Protein AF-A0A933BZJ0-F1 (afdb_monomer_lite)

Radius of gyration: 25.11 Å; chains: 1; bounding box: 51×68×66 Å

Sequence (371 aa):
MKQRPVVVVFLFLYLWLVVGFFAGTVTLLGPVRWLTALVRAASWTQGRENVAVAGVIAAYLIASLALARWLLRVVLRAQRRGVRFGIPLGITVAAAVCLWAWMQPGTLARPDAGPSQRVALASGAQFVFGPYPDAERLRRLKADGFTAVISLLHPAVLPFEPKILAEERRNARAAGLALMHAPMLPWVGSNERSLAEIRRLATGAGRYYVHCYLGRDRANVVKRVLEDMGRAVAGAADLQQLRGFEERSEPFERGPLQRLERGVWLIPYPNQHELFAYLLFGSVRHVVLLLDPAFPQQRGWLSEAERLFREYAMPFTLEPLRGGDAARAAEIARRVRVLPRPVAVVAAFTDAAKDTRVARAFRAAYGVGTQ

Secondary structure (DSSP, 8-state):
----HHHHHHHHHHHHHHHHHHHHHHHIIIIIHHHHHHHHHTT--HHHHHHHHHHHHHHHHHHHHHHHHHHHHHHHH--SHHHHHHHHHHHHHHHHHHHHHHT-HHHHS-TT----EEEE-TTSEEEEEESPP-HHHHHHHHHTT--EEEE---TTSTTHHHHHHHHHHHHHHHTT-EEEE----TTSS--HHHHHHHHHHHTS-EEEEEE-SSSSHHHHHHHHHHHHHH---S-TT--TT---STT--SPBTTB--EEEETTEEEEEPP-HHHIIIIIISSS-SEEEE---TTSHHHHHHHHHHHHHHHHTT--EEE----TT-HHHHHHHHHHHHTSPSSEEEEES--STTS--HHHHHHHHHHT----

Foldseek 3Di:
DPDDVVVLVVQLVLQLVLLLLLLVLVCVLPVLVVLVVVCVVVVHALQVNVVVVVVSVVVSNVVSSVVSVVLSVQLVPDPDPCSVPVSSVVSNVSSVVSVVCLLVLVNRADPPFPQQDWDAAPLQEIETFFAQAALVSLLVCVVVFFQAEEEQAACPPPDRRVSSVVRVVVSNVVSVHHYHYQHDDLQDQPRLRSLVVLVVSLNHHGYYYYYYNGRAQSVVLSVLSSCLNRVDDDDPDDNPDFDEPSNDPDAAPQGRWDDLDVLEIEHELHDSRCCSRPQLRGDAQEEEEQFACVDVVSVVSVVVCVVRCVSSVRHYDYQHDDQPCLVSLLVVLVVSVPDPGNYYYYHNHDDPVDPCSSVVSNSVSNPPDDD

Structure (mmCIF, N/CA/C/O backbone):
data_AF-A0A933BZJ0-F1
#
_entry.id   AF-A0A933BZJ0-F1
#
loop_
_atom_site.group_PDB
_atom_site.id
_atom_site.type_symbol
_atom_site.label_atom_id
_atom_site.label_alt_id
_atom_site.label_comp_id
_atom_site.label_asym_id
_atom_site.label_entity_id
_atom_site.label_seq_id
_atom_site.pdbx_PDB_ins_code
_atom_site.Cartn_x
_atom_site.Cartn_y
_atom_site.Cartn_z
_atom_site.occupancy
_atom_site.B_iso_or_equiv
_atom_site.auth_seq_id
_atom_site.auth_comp_id
_atom_site.auth_asym_id
_atom_site.auth_atom_id
_atom_site.pdbx_PDB_model_num
ATOM 1 N N . MET A 1 1 ? -7.635 39.614 33.874 1.00 53.72 1 MET A N 1
ATOM 2 C CA . MET A 1 1 ? -6.533 38.625 33.973 1.00 53.72 1 MET A CA 1
ATOM 3 C C . MET A 1 1 ? -5.864 38.471 32.608 1.00 53.72 1 MET A C 1
ATOM 5 O O . MET A 1 1 ? -6.500 37.940 31.705 1.00 53.72 1 MET A O 1
ATOM 9 N N . LYS A 1 2 ? -4.622 38.947 32.422 1.00 65.69 2 LYS A N 1
ATOM 10 C CA . LYS A 1 2 ? -3.833 38.643 31.212 1.00 65.69 2 LYS A CA 1
ATOM 11 C C . LYS A 1 2 ? -3.498 37.147 31.238 1.00 65.69 2 LYS A C 1
ATOM 13 O O . LYS A 1 2 ? -2.765 36.705 32.118 1.00 65.69 2 LYS A O 1
ATOM 18 N N . GLN A 1 3 ? -4.086 36.353 30.345 1.00 70.88 3 GLN A N 1
ATOM 19 C CA . GLN A 1 3 ? -3.692 34.949 30.216 1.00 70.88 3 GLN A CA 1
ATOM 20 C C . GLN A 1 3 ? -2.256 34.880 29.693 1.00 70.88 3 GLN A C 1
ATOM 22 O O . GLN A 1 3 ? -1.873 35.671 28.830 1.00 70.88 3 GLN A O 1
ATOM 27 N N . ARG A 1 4 ? -1.454 33.952 30.225 1.00 85.94 4 ARG A N 1
ATOM 28 C CA . ARG A 1 4 ? -0.075 33.764 29.764 1.00 85.94 4 ARG A CA 1
ATOM 29 C C . ARG A 1 4 ? -0.103 33.342 28.286 1.00 85.94 4 ARG A C 1
ATOM 31 O O . ARG A 1 4 ? -0.862 32.428 27.961 1.00 85.94 4 ARG A O 1
ATOM 38 N N . PRO A 1 5 ? 0.713 33.949 27.405 1.00 88.56 5 PRO A N 1
ATOM 39 C CA . PRO A 1 5 ? 0.701 33.664 25.965 1.00 88.56 5 PRO A CA 1
ATOM 40 C C . PRO A 1 5 ? 0.897 32.172 25.665 1.00 88.56 5 PRO A C 1
ATOM 42 O O . PRO A 1 5 ? 0.250 31.627 24.778 1.00 88.56 5 PRO A O 1
ATOM 45 N N . VAL A 1 6 ? 1.689 31.489 26.493 1.00 91.88 6 VAL A N 1
ATOM 46 C CA . VAL A 1 6 ? 1.908 30.039 26.442 1.00 91.88 6 VAL A CA 1
ATOM 47 C C . VAL A 1 6 ? 0.595 29.249 26.542 1.00 91.88 6 VAL A C 1
ATOM 49 O O . VAL A 1 6 ? 0.344 28.372 25.724 1.00 91.88 6 VAL A O 1
ATOM 52 N N . VAL A 1 7 ? -0.295 29.594 27.480 1.00 91.69 7 VAL A N 1
ATOM 53 C CA . VAL A 1 7 ? -1.578 28.886 27.679 1.00 91.69 7 VAL A CA 1
ATOM 54 C C . VAL A 1 7 ? -2.491 29.040 26.463 1.00 91.69 7 VAL A C 1
ATOM 56 O O . VAL A 1 7 ? -3.166 28.092 26.071 1.00 91.69 7 VAL A O 1
ATOM 59 N N . VAL A 1 8 ? -2.486 30.221 25.842 1.00 94.69 8 VAL A N 1
ATOM 60 C CA . VAL A 1 8 ? -3.284 30.495 24.640 1.00 94.69 8 VAL A CA 1
ATOM 61 C C . VAL A 1 8 ? -2.796 29.655 23.460 1.00 94.69 8 VAL A C 1
ATOM 63 O O . VAL A 1 8 ? -3.618 29.086 22.744 1.00 94.69 8 VAL A O 1
ATOM 66 N N . VAL A 1 9 ? -1.476 29.536 23.284 1.00 96.12 9 VAL A N 1
ATOM 67 C CA . VAL A 1 9 ? -0.877 28.701 22.231 1.00 96.12 9 VAL A CA 1
ATOM 68 C C . VAL A 1 9 ? -1.195 27.224 22.457 1.00 96.12 9 VAL A C 1
ATOM 70 O O . VAL A 1 9 ? -1.668 26.565 21.535 1.00 96.12 9 VAL A O 1
ATOM 73 N N . PHE A 1 10 ? -1.023 26.708 23.677 1.00 96.75 10 PHE A N 1
ATOM 74 C CA . PHE A 1 10 ? -1.356 25.313 23.986 1.00 96.75 10 PHE A CA 1
ATOM 75 C C . PHE A 1 10 ? -2.833 25.000 23.745 1.00 96.75 10 PHE A C 1
ATOM 77 O O . PHE A 1 10 ? -3.150 24.000 23.106 1.00 96.75 10 PHE A O 1
ATOM 84 N N . LEU A 1 11 ? -3.739 25.867 24.206 1.00 96.19 11 LEU A N 1
ATOM 85 C CA . LEU A 1 11 ? -5.172 25.677 23.997 1.00 96.19 11 LEU A CA 1
ATOM 86 C C . LEU A 1 11 ? -5.534 25.714 22.508 1.00 96.19 11 LEU A C 1
ATOM 88 O O . LEU A 1 11 ? -6.363 24.926 22.063 1.00 96.19 11 LEU A O 1
ATOM 92 N N . PHE A 1 12 ? -4.906 26.599 21.733 1.00 97.75 12 PHE A N 1
ATOM 93 C CA . PHE A 1 12 ? -5.090 26.651 20.287 1.00 97.75 12 PHE A CA 1
ATOM 94 C C . PHE A 1 12 ? -4.653 25.353 19.601 1.00 97.75 12 PHE A C 1
ATOM 96 O O . PHE A 1 12 ? -5.431 24.787 18.838 1.00 97.75 12 PHE A O 1
ATOM 103 N N . LEU A 1 13 ? -3.440 24.871 19.892 1.00 97.81 13 LEU A N 1
ATOM 104 C CA . LEU A 1 13 ? -2.906 23.636 19.310 1.00 97.81 13 LEU A CA 1
ATOM 105 C C . LEU A 1 13 ? -3.756 22.424 19.691 1.00 97.81 13 LEU A C 1
ATOM 107 O O . LEU A 1 13 ? -4.073 21.603 18.835 1.00 97.81 13 LEU A O 1
ATOM 111 N N . TYR A 1 14 ? -4.181 22.349 20.952 1.00 97.75 14 TYR A N 1
ATOM 112 C CA . TYR A 1 14 ? -5.093 21.316 21.423 1.00 97.75 14 TYR A CA 1
ATOM 113 C C . TYR A 1 14 ? -6.421 21.341 20.663 1.00 97.75 14 TYR A C 1
ATOM 115 O O . TYR A 1 14 ? -6.821 20.317 20.115 1.00 97.75 14 TYR A O 1
ATOM 123 N N . LEU A 1 15 ? -7.078 22.506 20.584 1.00 97.62 15 LEU A N 1
ATOM 124 C CA . LEU A 1 15 ? -8.338 22.657 19.855 1.00 97.62 15 LEU A CA 1
ATOM 125 C C . LEU A 1 15 ? -8.171 22.305 18.377 1.00 97.62 15 LEU A C 1
ATOM 127 O O . LEU A 1 15 ? -9.022 21.618 17.825 1.00 97.62 15 LEU A O 1
ATOM 131 N N . TRP A 1 16 ? -7.078 22.730 17.742 1.00 98.12 16 TRP A N 1
ATOM 132 C CA . TRP A 1 16 ? -6.820 22.410 16.342 1.00 98.12 16 TRP A CA 1
ATOM 133 C C . TRP A 1 16 ? -6.599 20.914 16.119 1.00 98.12 16 TRP A C 1
ATOM 135 O O . TRP A 1 16 ? -7.142 20.370 15.162 1.00 98.12 16 TRP A O 1
ATOM 145 N N . LEU A 1 17 ? -5.908 20.230 17.034 1.00 97.12 17 LEU A N 1
ATOM 146 C CA . LEU A 1 17 ? -5.731 18.780 16.988 1.00 97.12 17 LEU A CA 1
ATOM 147 C C . LEU A 1 17 ? -7.074 18.038 17.059 1.00 97.12 17 LEU A C 1
ATOM 149 O O . LEU A 1 17 ? -7.353 17.205 16.200 1.00 97.12 17 LEU A O 1
ATOM 153 N N . VAL A 1 18 ? -7.918 18.336 18.054 1.00 97.56 18 VAL A N 1
ATOM 154 C CA . VAL A 1 18 ? -9.197 17.621 18.244 1.00 97.56 18 VAL A CA 1
ATOM 155 C C . VAL A 1 18 ? -10.233 17.983 17.177 1.00 97.56 18 VAL A C 1
ATOM 157 O O . VAL A 1 18 ? -10.909 17.093 16.661 1.00 97.56 18 VAL A O 1
ATOM 160 N N . VAL A 1 19 ? -10.313 19.261 16.778 1.00 97.19 19 VAL A N 1
ATOM 161 C CA . VAL A 1 19 ? -11.134 19.715 15.640 1.00 97.19 19 VAL A CA 1
ATOM 162 C C . VAL A 1 19 ? -10.673 19.028 14.365 1.00 97.19 19 VAL A C 1
ATOM 164 O O . VAL A 1 19 ? -11.500 18.494 13.633 1.00 97.19 19 VAL A O 1
ATOM 167 N N . GLY A 1 20 ? -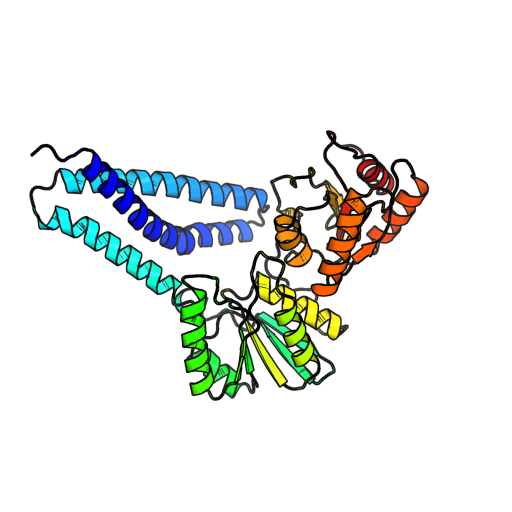9.364 19.044 14.104 1.00 95.94 20 GLY A N 1
ATOM 168 C CA . GLY A 1 20 ? -8.764 18.430 12.931 1.00 95.94 20 GLY A CA 1
ATOM 169 C C . GLY A 1 20 ? -9.078 16.942 12.883 1.00 95.94 20 GLY A C 1
ATOM 170 O O . GLY A 1 20 ? -9.647 16.465 11.912 1.00 95.94 20 GLY A O 1
ATOM 171 N N . PHE A 1 21 ? -8.830 16.207 13.962 1.00 95.00 21 PHE A N 1
ATOM 172 C CA . PHE A 1 21 ? -9.110 14.775 13.999 1.00 95.00 21 PHE A CA 1
ATOM 173 C C . PHE A 1 21 ? -10.590 14.439 13.729 1.00 95.00 21 PHE A C 1
ATOM 175 O O . PHE A 1 21 ? -10.895 13.577 12.896 1.00 95.00 21 PHE A O 1
ATOM 182 N N . PHE A 1 22 ? -11.517 15.148 14.383 1.00 95.50 22 PHE A N 1
ATOM 183 C CA . PHE A 1 22 ? -12.956 14.969 14.173 1.00 95.50 22 PHE A CA 1
ATOM 184 C C . PHE A 1 22 ? -13.377 15.335 12.740 1.00 95.50 22 PHE A C 1
ATOM 186 O O . PHE A 1 22 ? -13.933 14.507 12.016 1.00 95.50 22 PHE A O 1
ATOM 193 N N . ALA A 1 23 ? -13.067 16.556 12.296 1.00 94.38 23 ALA A N 1
ATOM 194 C CA . ALA A 1 23 ? -13.439 17.044 10.972 1.00 94.38 23 ALA A CA 1
ATOM 195 C C . ALA A 1 23 ? -12.761 16.242 9.852 1.00 94.38 23 ALA A C 1
ATOM 197 O O . ALA A 1 23 ? -13.373 16.007 8.813 1.00 94.38 23 ALA A O 1
ATOM 198 N N . GLY A 1 24 ? -11.534 15.771 10.068 1.00 92.94 24 GLY A N 1
ATOM 199 C CA . GLY A 1 24 ? -10.800 14.906 9.152 1.00 92.94 24 GLY A CA 1
ATOM 200 C C . GLY A 1 24 ? -11.485 13.553 9.002 1.00 92.94 24 GLY A C 1
ATOM 201 O O . GLY A 1 24 ? -11.685 13.096 7.880 1.00 92.94 24 GLY A O 1
ATOM 202 N N . THR A 1 25 ? -11.951 12.959 10.105 1.00 90.25 25 THR A N 1
ATOM 203 C CA . THR A 1 25 ? -12.749 11.724 10.063 1.00 90.25 25 THR A CA 1
ATOM 204 C C . THR A 1 25 ? -14.037 11.919 9.259 1.00 90.25 25 THR A C 1
ATOM 206 O O . THR A 1 25 ? -14.314 11.137 8.351 1.00 90.25 25 THR A O 1
ATOM 209 N N . VAL A 1 26 ? -14.792 12.992 9.519 1.00 91.56 26 VAL A N 1
ATOM 210 C CA . VAL A 1 26 ? -16.014 13.314 8.757 1.00 91.56 26 VAL A CA 1
ATOM 211 C C . VAL A 1 26 ? -15.702 13.544 7.274 1.00 91.56 26 VAL A C 1
ATOM 213 O O . VAL A 1 26 ? -16.400 13.021 6.407 1.00 91.56 26 VAL A O 1
ATOM 216 N N . THR A 1 27 ? -14.623 14.268 6.975 1.00 91.31 27 THR A N 1
ATOM 217 C CA . THR A 1 27 ? -14.182 14.573 5.605 1.00 91.31 27 THR A CA 1
ATOM 218 C C . THR A 1 27 ? -13.824 13.302 4.834 1.00 91.31 27 THR A C 1
ATOM 220 O O . THR A 1 27 ? -14.234 13.140 3.684 1.00 91.31 27 THR A O 1
ATOM 223 N N . LEU A 1 28 ? -13.108 12.372 5.474 1.00 84.44 28 LEU A N 1
ATOM 224 C CA . LEU A 1 28 ? -12.736 11.085 4.887 1.00 84.44 28 LEU A CA 1
ATOM 225 C C . LEU A 1 28 ? -13.956 10.194 4.629 1.00 84.44 28 LEU A C 1
ATOM 227 O O . LEU A 1 28 ? -14.039 9.560 3.577 1.00 84.44 28 LEU A O 1
ATOM 231 N N . LEU A 1 29 ? -14.904 10.141 5.567 1.00 83.75 29 LEU A N 1
ATOM 232 C CA . LEU A 1 29 ? -16.070 9.260 5.463 1.00 83.75 29 LEU A CA 1
ATOM 233 C C . LEU A 1 29 ? -17.183 9.808 4.558 1.00 83.75 29 LEU A C 1
ATOM 235 O O . LEU A 1 29 ? -17.929 9.010 3.992 1.00 83.75 29 LEU A O 1
ATOM 239 N N . GLY A 1 30 ? -17.289 11.127 4.394 1.00 87.38 30 GLY A N 1
ATOM 240 C CA . GLY A 1 30 ? -18.290 11.769 3.539 1.00 87.38 30 GLY A CA 1
ATOM 241 C C . GLY A 1 30 ? -17.676 12.368 2.269 1.00 87.38 30 GLY A C 1
ATOM 242 O O . GLY A 1 30 ? -17.596 11.666 1.259 1.00 87.38 30 GLY A O 1
ATOM 243 N N . PRO A 1 31 ? -17.228 13.639 2.298 1.00 87.50 31 PRO A N 1
ATOM 244 C CA . PRO A 1 31 ? -16.756 14.382 1.129 1.00 87.50 31 PRO A CA 1
ATOM 245 C C . PRO A 1 31 ? -15.760 13.640 0.235 1.00 87.50 31 PRO A C 1
ATOM 247 O O . PRO A 1 31 ? -15.980 13.555 -0.969 1.00 87.50 31 PRO A O 1
ATOM 250 N N . VAL A 1 32 ? -14.692 13.061 0.797 1.00 82.88 32 VAL A N 1
ATOM 251 C CA . VAL A 1 32 ? -13.679 12.342 0.003 1.00 82.88 32 VAL A CA 1
ATOM 252 C C . VAL A 1 32 ? -14.286 11.100 -0.645 1.00 82.88 32 VAL A C 1
ATOM 254 O O . VAL A 1 32 ? -14.049 10.833 -1.822 1.00 82.88 32 VAL A O 1
ATOM 257 N N . ARG A 1 33 ? -15.121 10.346 0.076 1.00 80.44 33 ARG A N 1
ATOM 258 C CA . ARG A 1 33 ? -15.800 9.167 -0.484 1.00 80.44 33 ARG A CA 1
ATOM 259 C C . ARG A 1 33 ? -16.789 9.529 -1.588 1.00 80.44 33 ARG A C 1
ATOM 261 O O . ARG A 1 33 ? -16.836 8.834 -2.596 1.00 80.44 33 ARG A O 1
ATOM 268 N N . TRP A 1 34 ? -17.571 10.590 -1.418 1.00 84.12 34 TRP A N 1
ATOM 269 C CA . TRP A 1 34 ? -18.513 11.045 -2.444 1.00 84.12 34 TRP A CA 1
ATOM 270 C C . TRP A 1 34 ? -17.788 11.571 -3.673 1.00 84.12 34 TRP A C 1
ATOM 272 O O . TRP A 1 34 ? -18.124 11.188 -4.789 1.00 84.12 34 TRP A O 1
ATOM 282 N N . LEU A 1 35 ? -16.748 12.379 -3.465 1.00 84.62 35 LEU A N 1
ATOM 283 C CA . LEU A 1 35 ? -15.924 12.902 -4.543 1.00 84.62 35 LEU A CA 1
ATOM 284 C C . LEU A 1 35 ? -15.278 11.766 -5.337 1.00 84.62 35 LEU A C 1
ATOM 286 O O . LEU A 1 35 ? -15.436 11.716 -6.548 1.00 84.62 35 LEU A O 1
ATOM 290 N N . THR A 1 36 ? -14.620 10.817 -4.671 1.00 73.81 36 THR A N 1
ATOM 291 C CA . THR A 1 36 ? -13.999 9.668 -5.354 1.00 73.81 36 THR A CA 1
ATOM 292 C C . THR A 1 36 ? -15.027 8.809 -6.095 1.00 73.81 36 THR A C 1
ATOM 294 O O . THR A 1 36 ? -14.752 8.355 -7.201 1.00 73.81 36 THR A O 1
ATOM 297 N N . ALA A 1 37 ? -16.240 8.629 -5.562 1.00 76.50 37 ALA A N 1
ATOM 298 C CA . ALA A 1 37 ? -17.312 7.935 -6.277 1.00 76.50 37 ALA A CA 1
ATOM 299 C C . ALA A 1 37 ? -17.778 8.695 -7.535 1.00 76.50 37 ALA A C 1
ATOM 301 O O . ALA A 1 37 ? -17.917 8.086 -8.594 1.00 76.50 37 ALA A O 1
ATOM 302 N N . LEU A 1 38 ? -17.975 10.015 -7.438 1.00 82.50 38 LEU A N 1
ATOM 303 C CA . LEU A 1 38 ? -18.383 10.870 -8.560 1.00 82.50 38 LEU A CA 1
ATOM 304 C C . LEU A 1 38 ? -17.313 10.931 -9.653 1.00 82.50 38 LEU A C 1
ATOM 306 O O . LEU A 1 38 ? -17.613 10.772 -10.833 1.00 82.50 38 LEU A O 1
ATOM 310 N N . VAL A 1 39 ? -16.057 11.112 -9.253 1.00 80.00 39 VAL A N 1
ATOM 311 C CA . VAL A 1 39 ? -14.891 11.165 -10.143 1.00 80.00 39 VAL A CA 1
ATOM 312 C C . VAL A 1 39 ? -14.742 9.852 -10.918 1.00 80.00 39 VAL A C 1
ATOM 314 O O . VAL A 1 39 ? -14.507 9.872 -12.127 1.00 80.00 39 VAL A O 1
ATOM 317 N N . ARG A 1 40 ? -14.979 8.711 -10.257 1.00 69.06 40 ARG A N 1
ATOM 318 C CA . ARG A 1 40 ? -14.988 7.391 -10.906 1.00 69.06 40 ARG A CA 1
ATOM 319 C C . ARG A 1 40 ? -16.153 7.209 -11.865 1.00 69.06 40 ARG A C 1
ATOM 321 O O . ARG A 1 40 ? -15.941 6.711 -12.964 1.00 69.06 40 ARG A O 1
ATOM 328 N N . ALA A 1 41 ? -17.361 7.622 -11.481 1.00 77.06 41 ALA A N 1
ATOM 329 C CA . ALA A 1 41 ? -18.521 7.571 -12.372 1.00 77.06 41 ALA A CA 1
ATOM 330 C C . ALA A 1 41 ? -18.291 8.414 -13.640 1.00 77.06 41 ALA A C 1
ATOM 332 O O . ALA A 1 41 ? -18.694 8.025 -14.732 1.00 77.06 41 ALA A O 1
ATOM 333 N N . ALA A 1 42 ? -17.564 9.523 -13.507 1.00 82.19 42 ALA A N 1
ATOM 334 C CA . ALA A 1 42 ? -17.177 10.384 -14.615 1.00 82.19 42 ALA A CA 1
ATOM 335 C C . ALA A 1 42 ? -15.948 9.885 -15.404 1.00 82.19 42 ALA A C 1
ATOM 337 O O . ALA A 1 42 ? -15.506 10.575 -16.323 1.00 82.19 42 ALA A O 1
ATOM 338 N N . SER A 1 43 ? -15.382 8.715 -15.066 1.00 79.62 43 SER A N 1
ATOM 339 C CA . SER A 1 43 ? -14.176 8.149 -15.696 1.00 79.62 43 SER A CA 1
ATOM 340 C C . SER A 1 43 ? -13.000 9.134 -15.758 1.00 79.62 43 SER A C 1
ATOM 342 O O . SER A 1 43 ? -12.238 9.164 -16.728 1.00 79.62 43 SER A O 1
ATOM 344 N N . TRP A 1 44 ? -12.864 9.991 -14.744 1.00 72.88 44 TRP A N 1
ATOM 345 C CA . TRP A 1 44 ? -11.756 10.937 -14.679 1.00 72.88 44 TRP A CA 1
ATOM 346 C C . TRP A 1 44 ? -10.427 10.202 -14.529 1.00 72.88 44 TRP A C 1
ATOM 348 O O . TRP A 1 44 ? -10.337 9.124 -13.949 1.00 72.88 44 TRP A O 1
ATOM 358 N N . THR A 1 45 ? -9.365 10.822 -15.034 1.00 66.06 45 THR A N 1
ATOM 359 C CA . THR A 1 45 ? -8.012 10.334 -14.788 1.00 66.06 45 THR A CA 1
ATOM 360 C C . THR A 1 45 ? -7.667 10.500 -13.307 1.00 66.06 45 THR A C 1
ATOM 362 O O . THR A 1 45 ? -8.023 11.511 -12.694 1.00 66.06 45 THR A O 1
ATOM 365 N N . GLN A 1 46 ? -6.911 9.562 -12.731 1.00 57.03 46 GLN A N 1
ATOM 366 C CA . GLN A 1 46 ? -6.521 9.657 -11.320 1.00 57.03 46 GLN A CA 1
ATOM 367 C C . GLN A 1 46 ? -5.712 10.923 -11.012 1.00 57.03 46 GLN A C 1
ATOM 369 O O . GLN A 1 46 ? -5.781 11.436 -9.907 1.00 57.03 46 GLN A O 1
ATOM 374 N N . GLY A 1 47 ? -4.993 11.501 -11.982 1.00 62.88 47 GLY A N 1
ATOM 375 C CA . GLY A 1 47 ? -4.351 12.805 -11.788 1.00 62.88 47 GLY A CA 1
ATOM 376 C C . GLY A 1 47 ? -5.352 13.891 -11.365 1.00 62.88 47 GLY A C 1
ATOM 377 O O . GLY A 1 47 ? -5.085 14.649 -10.436 1.00 62.88 47 GLY A O 1
ATOM 378 N N . ARG A 1 48 ? -6.544 13.923 -11.980 1.00 72.94 48 ARG A N 1
ATOM 379 C CA . ARG A 1 48 ? -7.632 14.832 -11.580 1.00 72.94 48 ARG A CA 1
ATOM 380 C C . ARG A 1 48 ? -8.294 14.399 -10.272 1.00 72.94 48 ARG A C 1
ATOM 382 O O . ARG A 1 48 ? -8.645 15.274 -9.486 1.00 72.94 48 ARG A O 1
ATOM 389 N N . GLU A 1 49 ? -8.420 13.094 -10.012 1.00 71.56 49 GLU A N 1
ATOM 390 C CA . GLU A 1 49 ? -8.866 12.573 -8.704 1.00 71.56 49 GLU A CA 1
ATOM 391 C C . GLU A 1 49 ? -7.942 13.062 -7.582 1.00 71.56 49 GLU A C 1
ATOM 393 O O . GLU A 1 49 ? -8.411 13.645 -6.610 1.00 71.56 49 GLU A O 1
ATOM 398 N N . ASN A 1 50 ? -6.628 12.923 -7.757 1.00 71.69 50 ASN A N 1
ATOM 399 C CA . ASN A 1 50 ? -5.604 13.340 -6.806 1.00 71.69 50 ASN A CA 1
ATOM 400 C C . ASN A 1 50 ? -5.643 14.848 -6.567 1.00 71.69 50 ASN A C 1
ATOM 402 O O . ASN A 1 50 ? -5.609 15.272 -5.417 1.00 71.69 50 ASN A O 1
ATOM 406 N N . VAL A 1 51 ? -5.757 15.663 -7.623 1.00 81.81 51 VAL A N 1
ATOM 407 C CA . VAL A 1 51 ? -5.886 17.125 -7.486 1.00 81.81 51 VAL A CA 1
ATOM 408 C C . VAL A 1 51 ? -7.176 17.495 -6.754 1.00 81.81 51 VAL A C 1
ATOM 410 O O . VAL A 1 51 ? -7.150 18.346 -5.869 1.00 81.81 51 VAL A O 1
ATOM 413 N N . ALA A 1 52 ? -8.298 16.844 -7.068 1.00 86.06 52 ALA A N 1
ATOM 414 C CA . ALA A 1 52 ? -9.568 17.108 -6.402 1.00 86.06 52 ALA A CA 1
ATOM 415 C C . ALA A 1 52 ? -9.522 16.704 -4.916 1.00 86.06 52 ALA A C 1
ATOM 417 O O . ALA A 1 52 ? -9.930 17.480 -4.051 1.00 86.06 52 ALA A O 1
ATOM 418 N N . VAL A 1 53 ? -8.958 15.535 -4.599 1.00 81.81 53 VAL A N 1
ATOM 419 C CA . VAL A 1 53 ? -8.744 15.070 -3.220 1.00 81.81 53 VAL A CA 1
ATOM 420 C C . VAL A 1 53 ? -7.772 15.991 -2.478 1.00 81.81 53 VAL A C 1
ATOM 422 O O . VAL A 1 53 ? -8.054 16.374 -1.345 1.00 81.81 53 VAL A O 1
ATOM 425 N N . ALA A 1 54 ? -6.673 16.412 -3.107 1.00 84.19 54 ALA A N 1
ATOM 426 C CA . ALA A 1 54 ? -5.739 17.380 -2.534 1.00 84.19 54 ALA A CA 1
ATOM 427 C C . ALA A 1 54 ? -6.420 18.729 -2.265 1.00 84.19 54 ALA A C 1
ATOM 429 O O . ALA A 1 54 ? -6.211 19.317 -1.206 1.00 84.19 54 ALA A O 1
ATOM 430 N N . GLY A 1 55 ? -7.295 19.183 -3.167 1.00 91.69 55 GLY A N 1
ATOM 431 C CA . GLY A 1 55 ? -8.128 20.367 -2.972 1.00 91.69 55 GLY A CA 1
ATOM 432 C C . GLY A 1 55 ? -9.049 20.238 -1.757 1.00 91.69 55 GLY A C 1
ATOM 433 O O . GLY A 1 55 ? -9.117 21.154 -0.940 1.00 91.69 55 GLY A O 1
ATOM 434 N N . VAL A 1 56 ? -9.688 19.077 -1.575 1.00 91.75 56 VAL A N 1
ATOM 435 C CA . VAL A 1 56 ? -10.494 18.785 -0.376 1.00 91.75 56 VAL A CA 1
ATOM 436 C C . VAL A 1 56 ? -9.636 18.794 0.889 1.00 91.75 56 VAL A C 1
ATOM 438 O O . VAL A 1 56 ? -10.047 19.382 1.886 1.00 91.75 56 VAL A O 1
ATOM 441 N N . ILE A 1 57 ? -8.439 18.199 0.860 1.00 88.50 57 ILE A N 1
ATOM 442 C CA . ILE A 1 57 ? -7.512 18.197 2.002 1.00 88.50 57 ILE A CA 1
ATOM 443 C C . ILE A 1 57 ? -7.071 19.627 2.344 1.00 88.50 57 ILE A C 1
ATOM 445 O O . ILE A 1 57 ? -7.110 20.011 3.512 1.00 88.50 57 ILE A O 1
ATOM 449 N N . ALA A 1 58 ? -6.700 20.436 1.350 1.00 91.62 58 ALA A N 1
ATOM 450 C CA . ALA A 1 58 ? -6.305 21.828 1.551 1.00 91.62 58 ALA A CA 1
ATOM 451 C C . ALA A 1 58 ? -7.457 22.664 2.134 1.00 91.62 58 ALA A C 1
ATOM 453 O O . ALA A 1 58 ? -7.268 23.377 3.123 1.00 91.62 58 ALA A O 1
ATOM 454 N N . ALA A 1 59 ? -8.666 22.519 1.582 1.00 94.12 59 ALA A N 1
ATOM 455 C CA . ALA A 1 59 ? -9.868 23.161 2.104 1.00 94.12 59 ALA A CA 1
ATOM 456 C C . ALA A 1 59 ? -10.154 22.732 3.553 1.00 94.12 59 ALA A C 1
ATOM 458 O O . ALA A 1 59 ? -10.450 23.576 4.398 1.00 94.12 59 ALA A O 1
ATOM 459 N N . TYR A 1 60 ? -9.993 21.445 3.870 1.00 95.44 60 TYR A N 1
ATOM 460 C CA . TYR A 1 60 ? -10.117 20.910 5.226 1.00 95.44 60 TYR A CA 1
ATOM 461 C C . TYR A 1 60 ? -9.076 21.506 6.193 1.00 95.44 60 TYR A C 1
ATOM 463 O O . TYR A 1 60 ? -9.429 21.886 7.312 1.00 95.44 60 TYR A O 1
ATOM 471 N N . LEU A 1 61 ? -7.809 21.637 5.788 1.00 95.19 61 LEU A N 1
ATOM 472 C CA . LEU A 1 61 ? -6.767 22.231 6.633 1.00 95.19 61 LEU A CA 1
ATOM 473 C C . LEU A 1 61 ? -7.077 23.699 6.950 1.00 95.19 61 LEU A C 1
ATOM 475 O O . LEU A 1 61 ? -7.002 24.105 8.110 1.00 95.19 61 LEU A O 1
ATOM 479 N N . ILE A 1 62 ? -7.502 24.475 5.951 1.00 96.75 62 ILE A N 1
ATOM 480 C CA . ILE A 1 62 ? -7.901 25.876 6.143 1.00 96.75 62 ILE A CA 1
ATOM 481 C C . ILE A 1 62 ? -9.143 25.967 7.038 1.00 96.75 62 ILE A C 1
ATOM 483 O O . ILE A 1 62 ? -9.157 26.740 7.998 1.00 96.75 62 ILE A O 1
ATOM 487 N N . ALA A 1 63 ? -10.171 25.160 6.765 1.00 96.19 63 ALA A N 1
ATOM 488 C CA . ALA A 1 63 ? -11.416 25.165 7.525 1.00 96.19 63 ALA A CA 1
ATOM 489 C C . ALA A 1 63 ? -11.203 24.746 8.987 1.00 96.19 63 ALA A C 1
ATOM 491 O O . ALA A 1 63 ? -11.712 25.407 9.893 1.00 96.19 63 ALA A O 1
ATOM 492 N N . SER A 1 64 ? -10.412 23.699 9.241 1.00 97.00 64 SER A N 1
ATOM 493 C CA . SER A 1 64 ? -10.097 23.235 10.599 1.00 97.00 64 SER A CA 1
ATOM 494 C C . SER A 1 64 ? -9.288 24.269 11.384 1.00 97.00 64 SER A C 1
ATOM 496 O O . SER A 1 64 ? -9.593 24.519 12.551 1.00 97.00 64 SER A O 1
ATOM 498 N N . LEU A 1 65 ? -8.320 24.934 10.743 1.00 97.19 65 LEU A N 1
ATOM 499 C CA . LEU A 1 65 ? -7.539 26.013 11.348 1.00 97.19 65 LEU A CA 1
ATOM 500 C C . LEU A 1 65 ? -8.419 27.227 11.685 1.00 97.19 65 LEU A C 1
ATOM 502 O O . LEU A 1 65 ? -8.346 27.772 12.792 1.00 97.19 65 LEU A O 1
ATOM 506 N N . ALA A 1 66 ? -9.271 27.645 10.745 1.00 97.62 66 ALA A N 1
ATOM 507 C CA . ALA A 1 66 ? -10.197 28.758 10.930 1.00 97.62 66 ALA A CA 1
ATOM 508 C C . ALA A 1 66 ? -11.201 28.468 12.053 1.00 97.62 66 ALA A C 1
ATOM 510 O O . ALA A 1 66 ? -11.407 29.315 12.929 1.00 97.62 66 ALA A O 1
ATOM 511 N N . LEU A 1 67 ? -11.761 27.255 12.077 1.00 97.38 67 LEU A N 1
ATOM 512 C CA . LEU A 1 67 ? -12.691 26.813 13.109 1.00 97.38 67 LEU A CA 1
ATOM 513 C C . LEU A 1 67 ? -12.011 26.750 14.481 1.00 97.38 67 LEU A C 1
ATOM 515 O O . LEU A 1 67 ? -12.546 27.292 15.444 1.00 97.38 67 LEU A O 1
ATOM 519 N N . ALA A 1 68 ? -10.805 26.183 14.577 1.00 97.69 68 ALA A N 1
ATOM 520 C CA . ALA A 1 68 ? -10.043 26.148 15.824 1.00 97.69 68 ALA A CA 1
ATOM 521 C C . ALA A 1 68 ? -9.743 27.560 16.353 1.00 97.69 68 ALA A C 1
ATOM 523 O O . ALA A 1 68 ? -9.912 27.838 17.543 1.00 97.69 68 ALA A O 1
ATOM 524 N N . ARG A 1 69 ? -9.366 28.493 15.468 1.00 97.62 69 ARG A N 1
ATOM 525 C CA . ARG A 1 69 ? -9.128 29.900 15.827 1.00 97.62 69 ARG A CA 1
ATOM 526 C C . ARG A 1 69 ? -10.410 30.607 16.267 1.00 97.62 69 ARG A C 1
ATOM 528 O O . ARG A 1 69 ? -10.366 31.413 17.199 1.00 97.62 69 ARG A O 1
ATOM 535 N N . TRP A 1 70 ? -11.540 30.327 15.623 1.00 98.06 70 TRP A N 1
ATOM 536 C CA . TRP A 1 70 ? -12.845 30.852 16.024 1.00 98.06 70 TRP A CA 1
ATOM 537 C C . TRP A 1 70 ? -13.265 30.318 17.400 1.00 98.06 70 TRP A C 1
ATOM 539 O O . TRP A 1 70 ? -13.552 31.119 18.290 1.00 98.06 70 TRP A O 1
ATOM 549 N N . LEU A 1 71 ? -13.188 29.002 17.620 1.00 97.19 71 LEU A N 1
ATOM 550 C CA . LEU A 1 71 ? -13.499 28.366 18.904 1.00 97.19 71 LEU A CA 1
ATOM 551 C C . LEU A 1 71 ? -12.618 28.904 20.033 1.00 97.19 71 LEU A C 1
ATOM 553 O O . LEU A 1 71 ? -13.131 29.241 21.098 1.00 97.19 71 LEU A O 1
ATOM 557 N N . LEU A 1 72 ? -11.315 29.074 19.791 1.00 97.31 72 LEU A N 1
ATOM 558 C CA . LEU A 1 72 ? -10.408 29.694 20.756 1.00 97.31 72 LEU A CA 1
ATOM 559 C C . LEU A 1 72 ? -10.895 31.093 21.157 1.00 97.31 72 LEU A C 1
ATOM 561 O O . LEU A 1 72 ? -10.958 31.406 22.344 1.00 97.31 72 LEU A O 1
ATOM 565 N N . ARG A 1 73 ? -11.273 31.940 20.189 1.00 96.81 73 ARG A N 1
ATOM 566 C CA . ARG A 1 73 ? -11.790 33.289 20.482 1.00 96.81 73 ARG A CA 1
ATOM 567 C C . ARG A 1 73 ? -13.069 33.234 21.314 1.00 96.81 73 ARG A C 1
ATOM 569 O O . ARG A 1 73 ? -13.203 34.034 22.237 1.00 96.81 73 ARG A O 1
ATOM 576 N N . VAL A 1 74 ? -13.981 32.310 21.009 1.00 96.75 74 VAL A N 1
ATOM 577 C CA . VAL A 1 74 ? -15.221 32.112 21.777 1.00 96.75 74 VAL A CA 1
ATOM 578 C C . VAL A 1 74 ? -14.897 31.702 23.216 1.00 96.75 74 VAL A C 1
ATOM 580 O O . VAL A 1 74 ? -15.376 32.337 24.152 1.00 96.75 74 VAL A O 1
ATOM 583 N N . VAL A 1 75 ? -14.020 30.714 23.403 1.00 96.31 75 VAL A N 1
ATOM 584 C CA . VAL A 1 75 ? -13.605 30.215 24.725 1.00 96.31 75 VAL A CA 1
ATOM 585 C C . VAL A 1 75 ? -12.909 31.299 25.553 1.00 96.31 75 VAL A C 1
ATOM 587 O O . VAL A 1 75 ? -13.167 31.415 26.750 1.00 96.31 75 VAL A O 1
ATOM 590 N N . LEU A 1 76 ? -12.056 32.122 24.933 1.00 95.00 76 LEU A N 1
ATOM 591 C CA . LEU A 1 76 ? -11.337 33.200 25.620 1.00 95.00 76 LEU A CA 1
ATOM 592 C C . LEU A 1 76 ? -12.230 34.392 25.989 1.00 95.00 76 LEU A C 1
ATOM 594 O O . LEU A 1 76 ? -11.968 35.048 26.995 1.00 95.00 76 LEU A O 1
ATOM 598 N N . ARG A 1 77 ? -13.263 34.686 25.188 1.00 95.62 77 ARG A N 1
ATOM 599 C CA . ARG A 1 77 ? -14.214 35.785 25.442 1.00 95.62 77 ARG A CA 1
ATOM 600 C C . ARG A 1 77 ? -15.363 35.388 26.369 1.00 95.62 77 ARG A C 1
ATOM 602 O O . ARG A 1 77 ? -16.045 36.261 26.900 1.00 95.62 77 ARG A O 1
ATOM 609 N N . ALA A 1 78 ? -15.599 34.093 26.558 1.00 94.81 78 ALA A N 1
ATOM 610 C CA . ALA A 1 78 ? -16.701 33.603 27.365 1.00 94.81 78 ALA A CA 1
ATOM 611 C C . ALA A 1 78 ? -16.513 33.913 28.860 1.00 94.81 78 ALA A C 1
ATOM 613 O O . ALA A 1 78 ? -15.580 33.436 29.504 1.00 94.81 78 ALA A O 1
ATOM 614 N N . GLN A 1 79 ? -17.471 34.645 29.431 1.00 92.94 79 GLN A N 1
ATOM 615 C CA . GLN A 1 79 ? -17.561 34.875 30.879 1.00 92.94 79 GLN A CA 1
ATOM 616 C C . GLN A 1 79 ? -18.161 33.664 31.615 1.00 92.94 79 GLN A C 1
ATOM 618 O O . GLN A 1 79 ? -17.821 33.375 32.761 1.00 92.94 79 GLN A O 1
ATOM 623 N N . ARG A 1 80 ? -19.048 32.911 30.946 1.00 95.81 80 ARG A N 1
ATOM 624 C CA . ARG A 1 80 ? -19.706 31.731 31.522 1.00 95.81 80 ARG A CA 1
ATOM 625 C C . ARG A 1 80 ? -18.749 30.539 31.540 1.00 95.81 80 ARG A C 1
ATOM 627 O O . ARG A 1 80 ? -18.290 30.094 30.486 1.00 95.81 80 ARG A O 1
ATOM 634 N N . ARG A 1 81 ? -18.529 29.959 32.728 1.00 93.06 81 ARG A N 1
ATOM 635 C CA . ARG A 1 81 ? -17.700 28.748 32.918 1.00 93.06 81 ARG A CA 1
ATOM 636 C C . ARG A 1 81 ? -18.141 27.593 32.012 1.00 93.06 81 ARG A C 1
ATOM 638 O O . ARG A 1 81 ? -17.290 26.916 31.447 1.00 93.06 81 ARG A O 1
ATOM 645 N N . GLY A 1 82 ? -19.452 27.437 31.810 1.00 94.81 82 GLY A N 1
ATOM 646 C CA . GLY A 1 82 ? -20.016 26.398 30.946 1.00 94.81 82 GLY A CA 1
ATOM 647 C C . GLY A 1 82 ? -19.507 26.452 29.503 1.00 94.81 82 GLY A C 1
ATOM 648 O O . GLY A 1 82 ? -19.160 25.420 28.954 1.00 94.81 82 GLY A O 1
ATOM 649 N N . VAL A 1 83 ? -19.361 27.636 28.902 1.00 93.12 83 VAL A N 1
ATOM 650 C CA . VAL A 1 83 ? -18.846 27.761 27.523 1.00 93.12 83 VAL A CA 1
ATOM 651 C C . VAL A 1 83 ? -17.336 27.530 27.484 1.00 93.12 83 VAL A C 1
ATOM 653 O O . VAL A 1 83 ? -16.829 26.848 26.594 1.00 93.12 83 VAL A O 1
ATOM 656 N N . ARG A 1 84 ? -16.617 28.060 28.482 1.00 93.19 84 ARG A N 1
ATOM 657 C CA . ARG A 1 84 ? -15.154 27.982 28.560 1.00 93.19 84 ARG A CA 1
ATOM 658 C C . ARG A 1 84 ? -14.640 26.544 28.662 1.00 93.19 84 ARG A C 1
ATOM 660 O O . ARG A 1 84 ? -13.607 26.239 28.075 1.00 93.19 84 ARG A O 1
ATOM 667 N N . PHE A 1 85 ? -15.352 25.681 29.385 1.00 95.38 85 PHE A N 1
ATOM 668 C CA . PHE A 1 85 ? -14.994 24.265 29.533 1.00 95.38 85 PHE A CA 1
ATOM 669 C C . PHE A 1 85 ? -15.820 23.338 28.638 1.00 95.38 85 PHE A C 1
ATOM 671 O O . PHE A 1 85 ? -15.299 22.335 28.158 1.00 95.38 85 PHE A O 1
ATOM 678 N N . GLY A 1 86 ? -17.076 23.686 28.359 1.00 97.25 86 GLY A N 1
ATOM 679 C CA . GLY A 1 86 ? -17.989 22.858 27.575 1.00 97.25 86 GLY A CA 1
ATOM 680 C C . GLY A 1 86 ? -17.589 22.733 26.110 1.00 97.25 86 GLY A C 1
ATOM 681 O O . GLY A 1 86 ? -17.691 21.640 25.567 1.00 97.25 86 GLY A O 1
ATOM 682 N N . ILE A 1 87 ? -17.073 23.797 25.478 1.00 96.00 87 ILE A N 1
ATOM 683 C CA . ILE A 1 87 ? -16.612 23.719 24.080 1.00 96.00 87 ILE A CA 1
ATOM 684 C C . ILE A 1 87 ? -15.416 22.758 23.936 1.00 96.00 87 ILE A C 1
ATOM 686 O O . ILE A 1 87 ? -15.538 21.808 23.160 1.00 96.00 87 ILE A O 1
ATOM 690 N N . PRO A 1 88 ? -14.288 22.935 24.667 1.00 96.94 88 PRO A N 1
ATOM 691 C CA . PRO A 1 88 ? -13.170 21.993 24.598 1.00 96.94 88 PRO A CA 1
ATOM 692 C C . PRO A 1 88 ? -13.581 20.559 24.942 1.00 96.94 88 PRO A C 1
ATOM 694 O O . PRO A 1 88 ? -13.174 19.626 24.254 1.00 96.94 88 PRO A O 1
ATOM 697 N N . LEU A 1 89 ? -14.421 20.377 25.965 1.00 97.38 89 LEU A N 1
ATOM 698 C CA . LEU A 1 89 ? -14.905 19.056 26.355 1.00 97.38 89 LEU A CA 1
ATOM 699 C C . LEU A 1 89 ? -15.747 18.414 25.247 1.00 97.38 89 LEU A C 1
ATOM 701 O O . LEU A 1 89 ? -15.478 17.282 24.861 1.00 97.38 89 LEU A O 1
ATOM 705 N N . GLY A 1 90 ? -16.720 19.141 24.696 1.00 97.56 90 GLY A N 1
ATOM 706 C CA . GLY A 1 90 ? -17.617 18.631 23.661 1.00 97.56 90 GLY A CA 1
ATOM 707 C C . GLY A 1 90 ? -16.870 18.182 22.407 1.00 97.56 90 GLY A C 1
ATOM 708 O O . GLY A 1 90 ? -17.111 17.085 21.907 1.00 97.56 90 GLY A O 1
ATOM 709 N N . ILE A 1 91 ? -15.902 18.975 21.935 1.00 96.56 91 ILE A N 1
ATOM 710 C CA . ILE A 1 91 ? -15.117 18.589 20.755 1.00 96.56 91 ILE A CA 1
ATOM 711 C C . ILE A 1 91 ? -14.152 17.433 21.036 1.00 96.56 91 ILE A C 1
ATOM 713 O O . ILE A 1 91 ? -13.884 16.620 20.156 1.00 96.56 91 ILE A O 1
ATOM 717 N N . THR A 1 92 ? -13.679 17.312 22.275 1.00 97.62 92 THR A N 1
ATOM 718 C CA . THR A 1 92 ? -12.851 16.179 22.705 1.00 97.62 92 THR A CA 1
ATOM 719 C C . THR A 1 92 ? -13.655 14.897 22.744 1.00 97.62 92 THR A C 1
ATOM 721 O O . THR A 1 92 ? -13.182 13.873 22.265 1.00 97.62 92 THR A O 1
ATOM 724 N N . VAL A 1 93 ? -14.889 14.953 23.252 1.00 97.50 93 VAL A N 1
ATOM 725 C CA . VAL A 1 93 ? -15.817 13.820 23.211 1.00 97.50 93 VAL A CA 1
ATOM 726 C C . VAL A 1 93 ? -16.099 13.428 21.760 1.00 97.50 93 VAL A C 1
ATOM 728 O O . VAL A 1 93 ? -16.002 12.251 21.429 1.00 97.50 93 VAL A O 1
ATOM 731 N N . ALA A 1 94 ? -16.351 14.390 20.869 1.00 96.00 94 ALA A N 1
ATOM 732 C CA . ALA A 1 94 ? -16.560 14.108 19.448 1.00 96.00 94 ALA A CA 1
ATOM 733 C C . ALA A 1 94 ? -15.334 13.440 18.790 1.00 96.00 94 ALA A C 1
ATOM 735 O O . ALA A 1 94 ? -15.468 12.425 18.106 1.00 96.00 94 ALA A O 1
ATOM 736 N N . ALA A 1 95 ? -14.126 13.953 19.044 1.00 95.62 95 ALA A N 1
ATOM 737 C CA . ALA A 1 95 ? -12.883 13.347 18.569 1.00 95.62 95 ALA A CA 1
ATOM 738 C C . ALA A 1 95 ? -12.665 11.938 19.151 1.00 95.62 95 ALA A C 1
ATOM 740 O O . ALA A 1 95 ? -12.264 11.028 18.425 1.00 95.62 95 ALA A O 1
ATOM 741 N N . ALA A 1 96 ? -12.981 11.728 20.431 1.00 94.75 96 ALA A N 1
ATOM 742 C CA . ALA A 1 96 ? -12.898 10.424 21.084 1.00 94.75 96 ALA A CA 1
ATOM 743 C C . ALA A 1 96 ? -13.890 9.412 20.487 1.00 94.75 96 ALA A C 1
ATOM 745 O O . ALA A 1 96 ? -13.521 8.257 20.289 1.00 94.75 96 ALA A O 1
ATOM 746 N N . VAL A 1 97 ? -15.108 9.838 20.134 1.00 93.25 97 VAL A N 1
ATOM 747 C CA . VAL A 1 97 ? -16.091 9.000 19.424 1.00 93.25 97 VAL A CA 1
ATOM 748 C C . VAL A 1 97 ? -15.572 8.604 18.040 1.00 93.25 97 VAL A C 1
ATOM 750 O O . VAL A 1 97 ? -15.646 7.431 17.679 1.00 93.25 97 VAL A O 1
ATOM 753 N N . CYS A 1 98 ? -14.979 9.533 17.281 1.00 91.25 98 CYS A N 1
ATOM 754 C CA . CYS A 1 98 ? -14.332 9.199 16.008 1.00 91.25 98 CYS A CA 1
ATOM 755 C C . CYS A 1 98 ? -13.187 8.198 16.193 1.00 91.25 98 CYS A C 1
ATOM 757 O O . CYS A 1 98 ? -13.090 7.235 15.437 1.00 91.25 98 CYS A O 1
ATOM 759 N N . LEU A 1 99 ? -12.337 8.392 17.204 1.00 89.06 99 LEU A N 1
ATOM 760 C CA . LEU A 1 99 ? -11.228 7.482 17.490 1.00 89.06 99 LEU A CA 1
ATOM 761 C C . LEU A 1 99 ? -11.754 6.089 17.838 1.00 89.06 99 LEU A C 1
ATOM 763 O O . LEU A 1 99 ? -11.266 5.096 17.307 1.00 89.06 99 LEU A O 1
ATOM 767 N N . TRP A 1 100 ? -12.783 6.022 18.681 1.00 88.62 100 TRP A N 1
ATOM 768 C CA . TRP A 1 100 ? -13.467 4.783 19.023 1.00 88.62 100 TRP A CA 1
ATOM 769 C C . TRP A 1 100 ? -14.037 4.080 17.782 1.00 88.62 100 TRP A C 1
ATOM 771 O O . TRP A 1 100 ? -13.828 2.877 17.636 1.00 88.62 100 TRP A O 1
ATOM 781 N N . ALA A 1 101 ? -14.648 4.817 16.848 1.00 85.81 101 ALA A N 1
ATOM 782 C CA . ALA A 1 101 ? -15.143 4.261 15.587 1.00 85.81 101 ALA A CA 1
ATOM 783 C C . ALA A 1 101 ? -14.008 3.691 14.710 1.00 85.81 101 ALA A C 1
ATOM 785 O O . ALA A 1 101 ? -14.119 2.579 14.203 1.00 85.81 101 ALA A O 1
ATOM 786 N N . TRP A 1 102 ? -12.865 4.382 14.600 1.00 80.75 102 TRP A N 1
ATOM 787 C CA . TRP A 1 102 ? -11.672 3.858 13.907 1.00 80.75 102 TRP A CA 1
ATOM 788 C C . TRP A 1 102 ? -11.088 2.599 14.558 1.00 80.75 102 TRP A C 1
ATOM 790 O O . TRP A 1 102 ? -10.533 1.738 13.871 1.00 80.75 102 TRP A O 1
ATOM 800 N N . MET A 1 103 ? -11.242 2.447 15.873 1.00 79.44 103 MET A N 1
ATOM 801 C CA . MET A 1 103 ? -10.874 1.215 16.575 1.00 79.44 103 MET A CA 1
ATOM 802 C C . MET A 1 103 ? -11.868 0.066 16.343 1.00 79.44 103 MET A C 1
ATOM 804 O O . MET A 1 103 ? -11.565 -1.060 16.731 1.00 79.44 103 MET A O 1
ATOM 808 N N . GLN A 1 104 ? -13.024 0.324 15.724 1.00 79.12 104 GLN A N 1
ATOM 809 C CA . GLN A 1 104 ? -14.056 -0.662 15.404 1.00 79.12 104 GLN A CA 1
ATOM 810 C C . GLN A 1 104 ? -14.233 -0.790 13.884 1.00 79.12 104 GLN A C 1
ATOM 812 O O . GLN A 1 104 ? -15.186 -0.246 13.320 1.00 79.12 104 GLN A O 1
ATOM 817 N N . PRO A 1 105 ? -13.351 -1.534 13.192 1.00 67.56 105 PRO A N 1
ATOM 818 C CA . PRO A 1 105 ? -13.354 -1.636 11.729 1.00 67.56 105 PRO A CA 1
ATOM 819 C C . PRO A 1 105 ? -14.704 -2.058 11.128 1.00 67.56 105 PRO A C 1
ATOM 821 O O . PRO A 1 105 ? -15.033 -1.606 10.036 1.00 67.56 105 PRO A O 1
ATOM 824 N N . GLY A 1 106 ? -15.520 -2.845 11.843 1.00 67.62 106 GLY A N 1
ATOM 825 C CA . GLY A 1 106 ? -16.868 -3.230 11.399 1.00 67.62 106 GLY A CA 1
ATOM 826 C C . GLY A 1 106 ? -17.845 -2.057 11.226 1.00 67.62 106 GLY A C 1
ATOM 827 O O . GLY A 1 106 ? -18.758 -2.148 10.418 1.00 67.62 106 GLY A O 1
ATOM 828 N N . THR A 1 107 ? -17.630 -0.930 11.913 1.00 66.75 107 THR A N 1
ATOM 829 C CA . THR A 1 107 ? -18.455 0.285 11.750 1.00 66.75 107 THR A CA 1
ATOM 830 C C . THR A 1 107 ? -18.063 1.112 10.522 1.00 66.75 107 THR A C 1
ATOM 832 O O . THR A 1 107 ? -18.866 1.892 10.013 1.00 66.75 107 THR A O 1
ATOM 835 N N . LEU A 1 108 ? -16.830 0.941 10.030 1.00 65.94 108 LEU A N 1
ATOM 836 C CA . LEU A 1 108 ? -16.279 1.682 8.891 1.00 65.94 108 LEU A CA 1
ATOM 837 C C . LEU A 1 108 ? -16.293 0.867 7.591 1.00 65.94 108 LEU A C 1
ATOM 839 O O . LEU A 1 108 ? -16.392 1.436 6.496 1.00 65.94 108 LEU A O 1
ATOM 843 N N . ALA A 1 109 ? -16.196 -0.458 7.700 1.00 59.53 109 ALA A N 1
ATOM 844 C CA . ALA A 1 109 ? -16.352 -1.386 6.592 1.00 59.53 109 ALA A CA 1
ATOM 845 C C . ALA A 1 109 ? -17.830 -1.470 6.178 1.00 59.53 109 ALA A C 1
ATOM 847 O O . ALA A 1 109 ? -18.728 -1.472 7.013 1.00 59.53 109 ALA A O 1
ATOM 848 N N . ARG A 1 110 ? -18.103 -1.525 4.868 1.00 55.31 110 ARG A N 1
ATOM 849 C CA . ARG A 1 110 ? -19.473 -1.731 4.377 1.00 55.31 110 ARG A CA 1
ATOM 850 C C . ARG A 1 110 ? -19.970 -3.117 4.824 1.00 55.31 110 ARG A C 1
ATOM 852 O O . ARG A 1 110 ? -19.272 -4.084 4.516 1.00 55.31 110 ARG A O 1
ATOM 859 N N . PRO A 1 111 ? -21.175 -3.227 5.411 1.00 43.72 111 PRO A N 1
ATOM 860 C CA . PRO A 1 111 ? -21.816 -4.516 5.695 1.00 43.72 111 PRO A CA 1
ATOM 861 C C . PRO A 1 111 ? -21.945 -5.416 4.451 1.00 43.72 111 PRO A C 1
ATOM 863 O O . PRO A 1 111 ? -21.871 -6.636 4.562 1.00 43.72 111 PRO A O 1
ATOM 866 N N . ASP A 1 112 ? -22.037 -4.810 3.260 1.00 43.09 112 ASP A N 1
ATOM 867 C CA . ASP A 1 112 ? -22.289 -5.513 1.991 1.00 43.09 112 ASP A CA 1
ATOM 868 C C . ASP A 1 112 ? -21.038 -5.748 1.131 1.00 43.09 112 ASP A C 1
ATOM 870 O O . ASP A 1 112 ? -21.136 -6.176 -0.020 1.00 43.09 112 ASP A O 1
ATOM 874 N N . ALA A 1 113 ? -19.835 -5.475 1.650 1.00 47.34 113 ALA A N 1
ATOM 875 C CA . ALA A 1 113 ? -18.608 -5.895 0.979 1.00 47.34 113 ALA A CA 1
ATOM 876 C C . ALA A 1 113 ? -18.411 -7.402 1.211 1.00 47.34 113 ALA A C 1
ATOM 878 O O . ALA A 1 113 ? -17.614 -7.825 2.049 1.00 47.34 113 ALA A O 1
ATOM 879 N N . GLY A 1 114 ? -19.196 -8.212 0.495 1.00 45.06 114 GLY A N 1
ATOM 880 C CA . GLY A 1 114 ? -19.044 -9.661 0.457 1.00 45.06 114 GLY A CA 1
ATOM 881 C C . GLY A 1 114 ? -17.612 -10.077 0.088 1.00 45.06 114 GLY A C 1
ATOM 882 O O . GLY A 1 114 ? -16.827 -9.254 -0.390 1.00 45.06 114 GLY A O 1
ATOM 883 N N . PRO A 1 115 ? -17.246 -11.352 0.315 1.00 51.09 115 PRO A N 1
ATOM 884 C CA . PRO A 1 115 ? -15.925 -11.855 -0.030 1.00 51.09 115 PRO A CA 1
ATOM 885 C C . PRO A 1 115 ? -15.686 -11.614 -1.517 1.00 51.09 115 PRO A C 1
ATOM 887 O O . PRO A 1 115 ? -16.378 -12.185 -2.358 1.00 51.09 115 PRO A O 1
ATOM 890 N N . SER A 1 116 ? -14.748 -10.729 -1.827 1.00 58.03 116 SER A N 1
ATOM 891 C CA . SER A 1 116 ? -14.603 -10.206 -3.179 1.00 58.03 116 SER A CA 1
ATOM 892 C C . SER A 1 116 ? -13.925 -11.215 -4.097 1.00 58.03 116 SER A C 1
ATOM 894 O O . SER A 1 116 ? -14.094 -11.130 -5.308 1.00 58.03 116 SER A O 1
ATOM 896 N N . GLN A 1 117 ? -13.129 -12.148 -3.555 1.00 67.69 117 GLN A N 1
ATOM 897 C CA . GLN A 1 117 ? -12.244 -12.990 -4.364 1.00 67.69 117 GLN A CA 1
ATOM 898 C C . GLN A 1 117 ? -11.967 -14.347 -3.707 1.00 67.69 117 GLN A C 1
ATOM 900 O O . GLN A 1 117 ? -11.883 -14.448 -2.479 1.00 67.69 117 GLN A O 1
ATOM 905 N N . ARG A 1 118 ? -11.806 -15.391 -4.530 1.00 77.62 118 ARG A N 1
ATOM 906 C CA . ARG A 1 118 ? -11.492 -16.762 -4.101 1.00 77.62 118 ARG A CA 1
ATOM 907 C C . ARG A 1 118 ? -10.325 -17.317 -4.915 1.00 77.62 118 ARG A C 1
ATOM 909 O O . ARG A 1 118 ? -10.312 -17.151 -6.127 1.00 77.62 118 ARG A O 1
ATOM 916 N N . VAL A 1 119 ? -9.397 -18.001 -4.254 1.00 78.00 119 VAL A N 1
ATOM 917 C CA . VAL A 1 119 ? -8.298 -18.753 -4.875 1.00 78.00 119 VAL A CA 1
ATOM 918 C C . VAL A 1 119 ? -8.405 -20.194 -4.396 1.00 78.00 119 VAL A C 1
ATOM 920 O O . VAL A 1 119 ? -8.344 -20.447 -3.196 1.00 78.00 119 VAL A O 1
ATOM 923 N N . ALA A 1 120 ? -8.599 -21.132 -5.317 1.00 80.06 120 ALA A N 1
ATOM 924 C CA . ALA A 1 120 ? -8.620 -22.560 -5.019 1.00 80.06 120 ALA A CA 1
ATOM 925 C C . ALA A 1 120 ? -7.345 -23.208 -5.562 1.00 80.06 120 ALA A C 1
ATOM 927 O O . ALA A 1 120 ? -6.953 -22.946 -6.698 1.00 80.06 120 ALA A O 1
ATOM 928 N N . LEU A 1 121 ? -6.703 -24.036 -4.744 1.00 78.94 121 LEU A N 1
ATOM 929 C CA . LEU A 1 121 ? -5.464 -24.728 -5.079 1.00 78.94 121 LEU A CA 1
ATOM 930 C C . LEU A 1 121 ? -5.726 -26.211 -5.333 1.00 78.94 121 LEU A C 1
ATOM 932 O O . LEU A 1 121 ? -6.645 -26.800 -4.763 1.00 78.94 121 LEU A O 1
ATOM 936 N N . ALA A 1 122 ? -4.869 -26.832 -6.145 1.00 73.94 122 ALA A N 1
ATOM 937 C CA . ALA A 1 122 ? -4.935 -28.264 -6.448 1.00 73.94 122 ALA A CA 1
ATOM 938 C C . ALA A 1 122 ? -4.778 -29.158 -5.200 1.00 73.94 122 ALA A C 1
ATOM 940 O O . ALA A 1 122 ? -5.260 -30.285 -5.190 1.00 73.94 122 ALA A O 1
ATOM 941 N N . SER A 1 123 ? -4.162 -28.641 -4.131 1.00 76.81 123 SER A N 1
ATOM 942 C CA . SER A 1 123 ? -4.068 -29.288 -2.814 1.00 76.81 123 SER A CA 1
ATOM 943 C C . SER A 1 123 ? -5.420 -29.452 -2.103 1.00 76.81 123 SER A C 1
ATOM 945 O O . SER A 1 123 ? -5.507 -30.155 -1.100 1.00 76.81 123 SER A O 1
ATOM 947 N N . GLY A 1 124 ? -6.476 -28.793 -2.590 1.00 79.94 124 GLY A N 1
ATOM 948 C CA . GLY A 1 124 ? -7.777 -28.715 -1.928 1.00 79.94 124 GLY A CA 1
ATOM 949 C C . GLY A 1 124 ? -7.908 -27.527 -0.968 1.00 79.94 124 GLY A C 1
ATOM 950 O O . GLY A 1 124 ? -8.993 -27.303 -0.427 1.00 79.94 124 GLY A O 1
ATOM 951 N N . ALA A 1 125 ? -6.850 -26.732 -0.767 1.00 87.56 125 ALA A N 1
ATOM 952 C CA . ALA A 1 125 ? -6.939 -25.476 -0.031 1.00 87.56 125 ALA A CA 1
ATOM 953 C C . ALA A 1 125 ? -7.719 -24.411 -0.821 1.00 87.56 125 ALA A C 1
ATOM 955 O O . ALA A 1 125 ? -7.488 -24.188 -2.010 1.00 87.56 125 ALA A O 1
ATOM 956 N N . GLN A 1 126 ? -8.626 -23.711 -0.144 1.00 89.25 126 GLN A N 1
ATOM 957 C CA . GLN A 1 126 ? -9.410 -22.611 -0.699 1.00 89.25 126 GLN A CA 1
ATOM 958 C C . GLN A 1 126 ? -9.216 -21.357 0.145 1.00 89.25 126 GLN A C 1
ATOM 960 O O . GLN A 1 126 ? -9.498 -21.364 1.338 1.00 89.25 126 GLN A O 1
ATOM 965 N N . PHE A 1 127 ? -8.795 -20.262 -0.470 1.00 90.19 127 PHE A N 1
ATOM 966 C CA . PHE A 1 127 ? -8.595 -18.972 0.177 1.00 90.19 127 PHE A CA 1
ATOM 967 C C . PHE A 1 127 ? -9.654 -17.991 -0.298 1.00 90.19 127 PHE A C 1
ATOM 969 O O . PHE A 1 127 ? -9.913 -17.871 -1.492 1.00 90.19 127 PHE A O 1
ATOM 976 N N . VAL A 1 128 ? -10.270 -17.278 0.635 1.00 88.69 128 VAL A N 1
ATOM 977 C CA . VAL A 1 128 ? -11.287 -16.266 0.357 1.00 88.69 128 VAL A CA 1
ATOM 978 C C . VAL A 1 128 ? -10.853 -14.954 0.982 1.00 88.69 128 VAL A C 1
ATOM 980 O O . VAL A 1 128 ? -10.534 -14.920 2.165 1.00 88.69 128 VAL A O 1
ATOM 983 N N . PHE A 1 129 ? -10.859 -13.879 0.204 1.00 86.00 129 PHE A N 1
ATOM 984 C CA . PHE A 1 129 ? -10.376 -12.572 0.639 1.00 86.00 129 PHE A CA 1
ATOM 985 C C . PHE A 1 129 ? -11.530 -11.625 0.949 1.00 86.00 129 PHE A C 1
ATOM 987 O O . PHE A 1 129 ? -12.554 -11.630 0.259 1.00 86.00 129 PHE A O 1
ATOM 994 N N . GLY A 1 130 ? -11.355 -10.786 1.967 1.00 82.25 130 GLY A N 1
ATOM 995 C CA . GLY A 1 130 ? -12.338 -9.759 2.289 1.00 82.25 130 GLY A CA 1
ATOM 996 C C . GLY A 1 130 ? -11.910 -8.793 3.398 1.00 82.25 130 GLY A C 1
ATOM 997 O O . GLY A 1 130 ? -10.744 -8.781 3.807 1.00 82.25 130 GLY A O 1
ATOM 998 N N . PRO A 1 131 ? -12.844 -7.941 3.863 1.00 83.75 131 PRO A N 1
ATOM 999 C CA . PRO A 1 131 ? -12.602 -7.003 4.956 1.00 83.75 131 PRO A CA 1
ATOM 1000 C C . PRO A 1 131 ? -12.439 -7.721 6.304 1.00 83.75 131 PRO A C 1
ATOM 1002 O O . PRO A 1 131 ? -12.673 -8.929 6.417 1.00 83.75 131 PRO A O 1
ATOM 1005 N N . TYR A 1 132 ? -12.063 -6.964 7.339 1.00 87.00 132 TYR A N 1
ATOM 1006 C CA . TYR A 1 132 ? -12.010 -7.462 8.713 1.00 87.00 132 TYR A CA 1
ATOM 1007 C C . TYR A 1 132 ? -13.337 -8.135 9.129 1.00 87.00 132 TYR A C 1
ATOM 1009 O O . TYR A 1 132 ? -14.388 -7.494 9.026 1.00 87.00 132 TYR A O 1
ATOM 1017 N N . PRO A 1 133 ? -13.315 -9.398 9.598 1.00 88.38 133 PRO A N 1
ATOM 1018 C CA . PRO A 1 133 ? -14.515 -10.108 10.015 1.00 88.38 133 PRO A CA 1
ATOM 1019 C C . PRO A 1 133 ? -14.847 -9.799 11.482 1.00 88.38 133 PRO A C 1
ATOM 1021 O O . PRO A 1 133 ? -14.075 -10.098 12.392 1.00 88.38 133 PRO A O 1
ATOM 1024 N N . ASP A 1 134 ? -16.023 -9.226 11.731 1.00 88.69 134 ASP A N 1
ATOM 1025 C CA . ASP A 1 134 ? -16.551 -9.095 13.092 1.00 88.69 134 ASP A CA 1
ATOM 1026 C C . ASP A 1 134 ? -17.027 -10.446 13.671 1.00 88.69 134 ASP A C 1
ATOM 1028 O O . ASP A 1 134 ? -16.971 -11.496 13.026 1.00 88.69 134 ASP A O 1
ATOM 1032 N N . ALA A 1 135 ? -17.507 -10.436 14.918 1.00 90.31 135 ALA A N 1
ATOM 1033 C CA . ALA A 1 135 ? -17.962 -11.646 15.604 1.00 90.31 135 ALA A CA 1
ATOM 1034 C C . ALA A 1 135 ? -19.109 -12.375 14.881 1.00 90.31 135 ALA A C 1
ATOM 1036 O O . ALA A 1 135 ? -19.191 -13.604 14.923 1.00 90.31 135 ALA A O 1
ATOM 1037 N N . GLU A 1 136 ? -20.013 -11.649 14.223 1.00 90.06 136 GLU A N 1
ATOM 1038 C CA . GLU A 1 136 ? -21.104 -12.264 13.475 1.00 90.06 136 GLU A CA 1
ATOM 1039 C C . GLU A 1 136 ? -20.587 -12.895 12.186 1.00 90.06 136 GLU A C 1
ATOM 1041 O O . GLU A 1 136 ? -20.895 -14.053 11.893 1.00 90.06 136 GLU A O 1
ATOM 1046 N N . ARG A 1 137 ? -19.726 -12.178 11.462 1.00 89.25 137 ARG A N 1
ATOM 1047 C CA . ARG A 1 137 ? -19.075 -12.684 10.261 1.00 89.25 137 ARG A CA 1
ATOM 1048 C C . ARG A 1 137 ? -18.256 -13.935 10.556 1.00 89.25 137 ARG A C 1
ATOM 1050 O O . ARG A 1 137 ? -18.342 -14.880 9.784 1.00 89.25 137 ARG A O 1
ATOM 1057 N N . LEU A 1 138 ? -17.526 -13.987 11.671 1.00 93.50 138 LEU A N 1
ATOM 1058 C CA . LEU A 1 138 ? -16.773 -15.174 12.094 1.00 93.50 138 LEU A CA 1
ATOM 1059 C C . LEU A 1 138 ? -17.681 -16.390 12.333 1.00 93.50 138 LEU A C 1
ATOM 1061 O O . LEU A 1 138 ? -17.348 -17.494 11.902 1.00 93.50 138 LEU A O 1
ATOM 1065 N N . ARG A 1 139 ? -18.856 -16.195 12.948 1.00 92.94 139 ARG A N 1
ATOM 1066 C CA . ARG A 1 139 ? -19.859 -17.264 13.106 1.00 92.94 139 ARG A CA 1
ATOM 1067 C C . ARG A 1 139 ? -20.403 -17.736 11.759 1.00 92.94 139 ARG A C 1
ATOM 1069 O O . ARG A 1 139 ? -20.486 -18.940 11.534 1.00 92.94 139 ARG A O 1
ATOM 1076 N N . ARG A 1 140 ? -20.715 -16.806 10.849 1.00 91.50 140 ARG A N 1
ATOM 1077 C CA . ARG A 1 140 ? -21.151 -17.141 9.481 1.00 91.50 140 ARG A CA 1
ATOM 1078 C C . ARG A 1 140 ? -20.065 -17.899 8.719 1.00 91.50 140 ARG A C 1
ATOM 1080 O O . ARG A 1 140 ? -20.359 -18.926 8.133 1.00 91.50 140 ARG A O 1
ATOM 1087 N N . LEU A 1 141 ? -18.804 -17.471 8.803 1.00 93.69 141 LEU A N 1
ATOM 1088 C CA . LEU A 1 141 ? -17.675 -18.181 8.193 1.00 93.69 141 LEU A CA 1
ATOM 1089 C C . LEU A 1 141 ? -17.561 -19.614 8.729 1.00 93.69 141 LEU A C 1
ATOM 1091 O O . LEU A 1 141 ? -17.366 -20.544 7.950 1.00 93.69 141 LEU A O 1
ATOM 1095 N N . LYS A 1 142 ? -17.731 -19.828 10.039 1.00 94.31 142 LYS A N 1
ATOM 1096 C CA . LYS A 1 142 ? -17.754 -21.187 10.593 1.00 94.31 142 LYS A CA 1
ATOM 1097 C C . LYS A 1 142 ? -18.905 -22.019 10.017 1.00 94.31 142 LYS A C 1
ATOM 1099 O O . LYS A 1 142 ? -18.673 -23.160 9.625 1.00 94.31 142 LYS A O 1
ATOM 1104 N N . ALA A 1 143 ? -20.110 -21.452 9.949 1.00 92.56 143 ALA A N 1
ATOM 1105 C CA . ALA A 1 143 ? -21.283 -22.112 9.371 1.00 92.56 143 ALA A CA 1
ATOM 1106 C C . ALA A 1 143 ? -21.099 -22.426 7.873 1.00 92.56 143 ALA A C 1
ATOM 1108 O O . ALA A 1 143 ? -21.485 -23.496 7.416 1.00 92.56 143 ALA A O 1
ATOM 1109 N N . ASP A 1 144 ? -20.413 -21.547 7.140 1.00 91.62 144 ASP A N 1
ATOM 1110 C CA . ASP A 1 144 ? -20.057 -21.715 5.728 1.00 91.62 144 ASP A CA 1
ATOM 1111 C C . ASP A 1 144 ? -18.954 -22.773 5.503 1.00 91.62 144 ASP A C 1
ATOM 1113 O O . ASP A 1 144 ? -18.538 -22.994 4.362 1.00 91.62 144 ASP A O 1
ATOM 1117 N N . GLY A 1 145 ? -18.448 -23.409 6.566 1.00 93.12 145 GLY A N 1
ATOM 1118 C CA . GLY A 1 145 ? -17.444 -24.471 6.500 1.00 93.12 145 GLY A CA 1
ATOM 1119 C C . GLY A 1 145 ? -15.998 -23.978 6.424 1.00 93.12 145 GLY A C 1
ATOM 1120 O O . GLY A 1 145 ? -15.128 -24.716 5.963 1.00 93.12 145 GLY A O 1
ATOM 1121 N N . PHE A 1 146 ? -15.710 -22.742 6.844 1.00 94.44 146 PHE A N 1
ATOM 1122 C CA . PHE A 1 146 ? -14.326 -22.281 6.952 1.00 94.44 146 PHE A CA 1
ATOM 1123 C C . PHE A 1 146 ? -13.593 -22.989 8.095 1.00 94.44 146 PHE A C 1
ATOM 1125 O O . PHE A 1 146 ? -14.114 -23.177 9.197 1.00 94.44 146 PHE A O 1
ATOM 1132 N N . THR A 1 147 ? -12.346 -23.359 7.823 1.00 92.88 147 THR A N 1
ATOM 1133 C CA . THR A 1 147 ? -11.441 -24.019 8.766 1.00 92.88 147 THR A CA 1
ATOM 1134 C C . THR A 1 147 ? -10.762 -22.997 9.672 1.00 92.88 147 THR A C 1
ATOM 1136 O O . THR A 1 147 ? -10.664 -23.204 10.882 1.00 92.88 147 THR A O 1
ATOM 1139 N N . ALA A 1 148 ? -10.304 -21.884 9.093 1.00 94.50 148 ALA A N 1
ATOM 1140 C CA . ALA A 1 148 ? -9.574 -20.853 9.817 1.00 94.50 148 ALA A CA 1
ATOM 1141 C C . ALA A 1 148 ? -9.717 -19.465 9.175 1.00 94.50 148 ALA A C 1
ATOM 1143 O O . ALA A 1 148 ? -10.040 -19.325 7.993 1.00 94.50 148 ALA A O 1
ATOM 1144 N N . VAL A 1 149 ? -9.422 -18.439 9.968 1.00 94.56 149 VAL A N 1
ATOM 1145 C CA . VAL A 1 149 ? -9.219 -17.058 9.520 1.00 94.56 149 VAL A CA 1
ATOM 1146 C C . VAL A 1 149 ? -7.740 -16.726 9.626 1.00 94.56 149 VAL A C 1
ATOM 1148 O O . VAL A 1 149 ? -7.097 -17.058 10.617 1.00 94.56 149 VAL A O 1
ATOM 1151 N N . ILE A 1 150 ? -7.208 -16.090 8.590 1.00 94.81 150 ILE A N 1
ATOM 1152 C CA . ILE A 1 150 ? -5.826 -15.644 8.482 1.00 94.81 150 ILE A CA 1
ATOM 1153 C C . ILE A 1 150 ? -5.816 -14.119 8.593 1.00 94.81 150 ILE A C 1
ATOM 1155 O O . ILE A 1 150 ? -6.239 -13.411 7.673 1.00 94.81 150 ILE A O 1
ATOM 1159 N N . SER A 1 151 ? -5.295 -13.629 9.714 1.00 94.06 151 SER A N 1
ATOM 1160 C CA . SER A 1 151 ? -5.162 -12.202 9.990 1.00 94.06 151 SER A CA 1
ATOM 1161 C C . SER A 1 151 ? -3.779 -11.714 9.573 1.00 94.06 151 SER A C 1
ATOM 1163 O O . SER A 1 151 ? -2.758 -12.181 10.088 1.00 94.06 151 SER A O 1
ATOM 1165 N N . LEU A 1 152 ? -3.749 -10.756 8.642 1.00 92.81 152 LEU A N 1
ATOM 1166 C CA . LEU A 1 152 ? -2.522 -10.093 8.177 1.00 92.81 152 LEU A CA 1
ATOM 1167 C C . LEU A 1 152 ? -2.165 -8.845 9.002 1.00 92.81 152 LEU A C 1
ATOM 1169 O O . LEU A 1 152 ? -1.228 -8.118 8.660 1.00 92.81 152 LEU A O 1
ATOM 1173 N N . LEU A 1 153 ? -2.928 -8.565 10.065 1.00 90.12 153 LEU A N 1
ATOM 1174 C CA . LEU A 1 153 ? -2.698 -7.445 10.976 1.00 90.12 153 LEU A CA 1
ATOM 1175 C C . LEU A 1 153 ? -1.373 -7.618 11.732 1.00 90.12 153 LEU A C 1
ATOM 1177 O O . LEU A 1 153 ? -0.993 -8.721 12.114 1.00 90.12 153 LEU A O 1
ATOM 1181 N N . HIS A 1 154 ? -0.668 -6.524 11.983 1.00 87.25 154 HIS A N 1
ATOM 1182 C CA . HIS A 1 154 ? 0.653 -6.489 12.580 1.00 87.25 154 HIS A CA 1
ATOM 1183 C C . HIS A 1 154 ? 0.622 -5.754 13.936 1.00 87.25 154 HIS A C 1
ATOM 1185 O O . HIS A 1 154 ? 0.157 -4.615 14.019 1.00 87.25 154 HIS A O 1
ATOM 1191 N N . PRO A 1 155 ? 1.168 -6.345 15.017 1.00 85.69 155 PRO A N 1
ATOM 1192 C CA . PRO A 1 155 ? 1.085 -5.778 16.368 1.00 85.69 155 PRO A CA 1
ATOM 1193 C C . PRO A 1 155 ? 1.842 -4.449 16.543 1.00 85.69 155 PRO A C 1
ATOM 1195 O O . PRO A 1 155 ? 1.557 -3.684 17.456 1.00 85.69 155 PRO A O 1
ATOM 1198 N N . ALA A 1 156 ? 2.797 -4.143 15.665 1.00 83.62 156 ALA A N 1
ATOM 1199 C CA . ALA A 1 156 ? 3.494 -2.852 15.676 1.00 83.62 156 ALA A CA 1
ATOM 1200 C C . ALA A 1 156 ? 2.676 -1.679 15.091 1.00 83.62 156 ALA A C 1
ATOM 1202 O O . ALA A 1 156 ? 3.112 -0.536 15.192 1.00 83.62 156 ALA A O 1
ATOM 1203 N N . VAL A 1 157 ? 1.504 -1.920 14.484 1.00 77.38 157 VAL A N 1
ATOM 1204 C CA . VAL A 1 157 ? 0.665 -0.855 13.899 1.00 77.38 157 VAL A CA 1
ATOM 1205 C C . VAL A 1 157 ? -0.246 -0.266 14.981 1.00 77.38 157 VAL A C 1
ATOM 1207 O O . VAL A 1 157 ? -1.453 -0.521 15.052 1.00 77.38 157 VAL A O 1
ATOM 1210 N N . LEU A 1 158 ? 0.373 0.496 15.882 1.00 74.56 158 LEU A N 1
ATOM 1211 C CA . LEU A 1 158 ? -0.298 1.164 16.993 1.00 74.56 158 LEU A CA 1
ATOM 1212 C C . LEU A 1 158 ? -1.088 2.402 16.533 1.00 74.56 158 LEU A C 1
ATOM 1214 O O . LEU A 1 158 ? -0.678 3.076 15.588 1.00 74.56 158 LEU A O 1
ATOM 1218 N N . PRO A 1 159 ? -2.185 2.755 17.230 1.00 71.69 159 PRO A N 1
ATOM 1219 C CA . PRO A 1 159 ? -2.849 2.008 18.309 1.00 71.69 159 PRO A CA 1
ATOM 1220 C C . PRO A 1 159 ? -3.917 1.010 17.814 1.00 71.69 159 PRO A C 1
ATOM 1222 O O . PRO A 1 159 ? -4.615 0.404 18.625 1.00 71.69 159 PRO A O 1
ATOM 1225 N N . PHE A 1 160 ? -4.097 0.871 16.500 1.00 79.38 160 PHE A N 1
ATOM 1226 C CA . PHE A 1 160 ? -5.297 0.264 15.922 1.00 79.38 160 PHE A CA 1
ATOM 1227 C C . PHE A 1 160 ? -5.257 -1.268 15.922 1.00 79.38 160 PHE A C 1
ATOM 1229 O O . PHE A 1 160 ? -6.127 -1.920 16.501 1.00 79.38 160 PHE A O 1
ATOM 1236 N N . GLU A 1 161 ? -4.242 -1.858 15.292 1.00 83.56 161 GLU A N 1
ATOM 1237 C CA . GLU A 1 161 ? -4.240 -3.290 14.976 1.00 83.56 161 GLU A CA 1
ATOM 1238 C C . GLU A 1 161 ? -4.118 -4.212 16.208 1.00 83.56 161 GLU A C 1
ATOM 1240 O O . GLU A 1 161 ? -4.790 -5.243 16.225 1.00 83.56 161 GLU A O 1
ATOM 1245 N N . PRO A 1 162 ? -3.369 -3.875 17.281 1.00 85.88 162 PRO A N 1
ATOM 1246 C CA . PRO A 1 162 ? -3.252 -4.749 18.455 1.00 85.88 162 PRO A CA 1
ATOM 1247 C C . PRO A 1 162 ? -4.564 -5.014 19.191 1.00 85.88 162 PRO A C 1
ATOM 1249 O O . PRO A 1 162 ? -4.842 -6.153 19.571 1.00 85.88 162 PRO A O 1
ATOM 1252 N N . LYS A 1 163 ? -5.387 -3.976 19.389 1.00 85.88 163 LYS A N 1
ATOM 1253 C CA . LYS A 1 163 ? -6.687 -4.128 20.056 1.00 85.88 163 LYS A CA 1
ATOM 1254 C C . LYS A 1 163 ? -7.613 -5.009 19.221 1.00 85.88 163 LYS A C 1
ATOM 1256 O O . LYS A 1 163 ? -8.238 -5.924 19.755 1.00 85.88 163 LYS A O 1
ATOM 1261 N N . ILE A 1 164 ? -7.636 -4.754 17.916 1.00 87.38 164 ILE A N 1
ATOM 1262 C CA . ILE A 1 164 ? -8.441 -5.492 16.945 1.00 87.38 164 ILE A CA 1
ATOM 1263 C C . ILE A 1 164 ? -8.025 -6.966 16.924 1.00 87.38 164 ILE A C 1
ATOM 1265 O O . ILE A 1 164 ? -8.878 -7.835 17.039 1.00 87.38 164 ILE A O 1
ATOM 1269 N N . LEU A 1 165 ? -6.724 -7.266 16.900 1.00 90.38 165 LEU A N 1
ATOM 1270 C CA . LEU A 1 165 ? -6.206 -8.637 16.986 1.00 90.38 165 LEU A CA 1
ATOM 1271 C C . LEU A 1 165 ? -6.638 -9.357 18.272 1.00 90.38 165 LEU A C 1
ATOM 1273 O O . LEU A 1 165 ? -6.956 -10.548 18.254 1.00 90.38 165 LEU A O 1
ATOM 1277 N N . ALA A 1 166 ? -6.649 -8.654 19.408 1.00 90.50 166 ALA A N 1
ATOM 1278 C CA . ALA A 1 166 ? -7.095 -9.231 20.672 1.00 90.50 166 ALA A CA 1
ATOM 1279 C C . ALA A 1 166 ? -8.602 -9.545 20.661 1.00 90.50 166 ALA A C 1
ATOM 1281 O O . ALA A 1 166 ? -9.013 -10.585 21.181 1.00 90.50 166 ALA A O 1
ATOM 1282 N N . GLU A 1 167 ? -9.417 -8.664 20.076 1.00 90.19 167 GLU A N 1
ATOM 1283 C CA . GLU A 1 167 ? -10.852 -8.879 19.850 1.00 90.19 167 GLU A CA 1
ATOM 1284 C C . GLU A 1 167 ? -11.105 -10.048 18.899 1.00 90.19 167 GLU A C 1
ATOM 1286 O O . GLU A 1 167 ? -11.838 -10.975 19.245 1.00 90.19 167 GLU A O 1
ATOM 1291 N N . GLU A 1 168 ? -10.428 -10.060 17.755 1.00 92.88 168 GLU A N 1
ATOM 1292 C CA . GLU A 1 168 ? -10.498 -11.113 16.749 1.00 92.88 168 GLU A CA 1
ATOM 1293 C C . GLU A 1 168 ? -10.184 -12.485 17.355 1.00 92.88 168 GLU A C 1
ATOM 1295 O O . GLU A 1 168 ? -10.944 -13.436 17.188 1.00 92.88 168 GLU A O 1
ATOM 1300 N N . ARG A 1 169 ? -9.122 -12.581 18.164 1.00 94.50 169 ARG A N 1
ATOM 1301 C CA . ARG A 1 169 ? -8.744 -13.826 18.845 1.00 94.50 169 ARG A CA 1
ATOM 1302 C C . ARG A 1 169 ? -9.812 -14.316 19.820 1.00 94.50 169 ARG A C 1
ATOM 1304 O O . ARG A 1 169 ? -10.005 -15.524 19.958 1.00 94.50 169 ARG A O 1
ATOM 1311 N N . ARG A 1 170 ? -10.495 -13.415 20.533 1.00 94.81 170 ARG A N 1
ATOM 1312 C CA . ARG A 1 170 ? -11.616 -13.797 21.410 1.00 94.81 170 ARG A CA 1
ATOM 1313 C C . ARG A 1 170 ? -12.803 -14.289 20.588 1.00 94.81 170 ARG A C 1
ATOM 1315 O O . ARG A 1 170 ? -13.322 -15.363 20.881 1.00 94.81 170 ARG A O 1
ATOM 1322 N N . ASN A 1 171 ? -13.170 -13.554 19.545 1.00 94.25 171 ASN A N 1
ATOM 1323 C CA . ASN A 1 171 ? -14.332 -13.862 18.716 1.00 94.25 171 ASN A CA 1
ATOM 1324 C C . ASN A 1 171 ? -14.147 -15.154 17.909 1.00 94.25 171 ASN A C 1
ATOM 1326 O O . ASN A 1 171 ? -15.066 -15.963 17.841 1.00 94.25 171 ASN A O 1
ATOM 1330 N N . ALA A 1 172 ? -12.954 -15.393 17.356 1.00 94.56 172 ALA A N 1
ATOM 1331 C CA . ALA A 1 172 ? -12.640 -16.613 16.616 1.00 94.56 172 ALA A CA 1
ATOM 1332 C C . ALA A 1 172 ? -12.744 -17.855 17.513 1.00 94.56 172 ALA A C 1
ATOM 1334 O O . ALA A 1 172 ? -13.384 -18.837 17.138 1.00 94.56 172 ALA A O 1
ATOM 1335 N N . ARG A 1 173 ? -12.217 -17.778 18.747 1.00 94.62 173 ARG A N 1
ATOM 1336 C CA . ARG A 1 173 ? -12.377 -18.845 19.748 1.00 94.62 173 ARG A CA 1
ATOM 1337 C C . ARG A 1 173 ? -13.842 -19.095 20.091 1.00 94.62 173 ARG A C 1
ATOM 1339 O O . ARG A 1 173 ? -14.260 -20.246 20.098 1.00 94.62 173 ARG A O 1
ATOM 1346 N N . ALA A 1 174 ? -14.620 -18.038 20.321 1.00 93.69 174 ALA A N 1
ATOM 1347 C CA . ALA A 1 174 ? -16.051 -18.158 20.600 1.00 93.69 174 ALA A CA 1
ATOM 1348 C C . ALA A 1 174 ? -16.836 -18.770 19.423 1.00 93.69 174 ALA A C 1
ATOM 1350 O O . ALA A 1 174 ? -17.791 -19.507 19.638 1.00 93.69 174 ALA A O 1
ATOM 1351 N N . ALA A 1 175 ? -16.415 -18.507 18.183 1.00 93.38 175 ALA A N 1
ATOM 1352 C CA . ALA A 1 175 ? -17.002 -19.086 16.977 1.00 93.38 175 ALA A CA 1
ATOM 1353 C C . ALA A 1 175 ? -16.494 -20.508 16.655 1.00 93.38 175 ALA A C 1
ATOM 1355 O O . ALA A 1 175 ? -16.932 -21.093 15.667 1.00 93.38 175 ALA A O 1
ATOM 1356 N N . GLY A 1 176 ? -15.557 -21.070 17.431 1.00 93.31 176 GLY A N 1
ATOM 1357 C CA . GLY A 1 176 ? -14.951 -22.374 17.135 1.00 93.31 176 GLY A CA 1
ATOM 1358 C C . GLY A 1 176 ? -14.131 -22.385 15.837 1.00 93.31 176 GLY A C 1
ATOM 1359 O O . GLY A 1 176 ? -14.066 -23.406 15.142 1.00 93.31 176 GLY A O 1
ATOM 1360 N N . LEU A 1 177 ? -13.547 -21.240 15.481 1.00 94.25 177 LEU A N 1
ATOM 1361 C CA . LEU A 1 177 ? -12.758 -21.032 14.272 1.00 94.25 177 LEU A CA 1
ATOM 1362 C C . LEU A 1 177 ? -11.291 -20.797 14.649 1.00 94.25 177 LEU A C 1
ATOM 1364 O O . LEU A 1 177 ? -10.991 -20.019 15.557 1.00 94.25 177 LEU A O 1
ATOM 1368 N N . ALA A 1 178 ? -10.362 -21.464 13.962 1.00 93.88 178 ALA A N 1
ATOM 1369 C CA . ALA A 1 178 ? -8.944 -21.239 14.211 1.00 93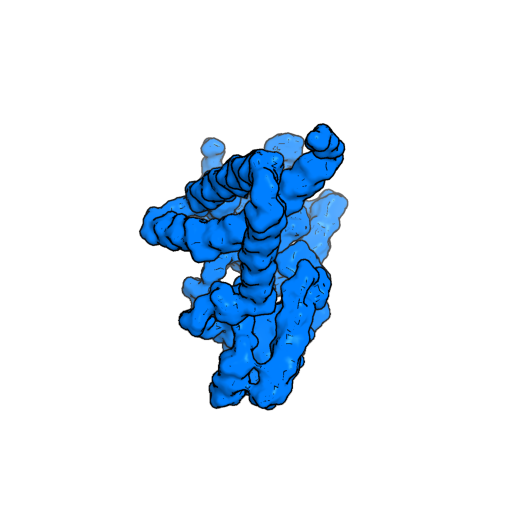.88 178 ALA A CA 1
ATOM 1370 C C . ALA A 1 178 ? -8.538 -19.846 13.706 1.00 93.88 178 ALA A C 1
ATOM 1372 O O . ALA A 1 178 ? -8.871 -19.467 12.584 1.00 93.88 178 ALA A O 1
ATOM 1373 N N . LEU A 1 179 ? -7.807 -19.091 14.528 1.00 94.62 179 LEU A N 1
ATOM 1374 C CA . LEU A 1 179 ? -7.190 -17.834 14.115 1.00 94.62 179 LEU A CA 1
ATOM 1375 C C . LEU A 1 179 ? -5.706 -18.070 13.842 1.00 94.62 179 LEU A C 1
ATOM 1377 O O . LEU A 1 179 ? -4.939 -18.362 14.759 1.00 94.62 179 LEU A O 1
ATOM 1381 N N . MET A 1 180 ? -5.312 -17.910 12.587 1.00 93.38 180 MET A N 1
ATOM 1382 C CA . MET A 1 180 ? -3.932 -17.958 12.125 1.00 93.38 180 MET A CA 1
ATOM 1383 C C . MET A 1 180 ? -3.418 -16.531 11.972 1.00 93.38 180 MET A C 1
ATOM 1385 O O . MET A 1 180 ? -4.052 -15.689 11.336 1.00 93.38 180 MET A O 1
ATOM 1389 N N . HIS A 1 181 ? -2.270 -16.240 12.574 1.00 91.62 181 HIS A N 1
ATOM 1390 C CA . HIS A 1 181 ? -1.698 -14.899 12.566 1.00 91.62 181 HIS A CA 1
ATOM 1391 C C . HIS A 1 181 ? -0.455 -14.871 11.680 1.00 91.62 181 HIS A C 1
ATOM 1393 O O . HIS A 1 181 ? 0.555 -15.480 12.020 1.00 91.62 181 HIS A O 1
ATOM 1399 N N . ALA A 1 182 ? -0.539 -14.162 10.555 1.00 91.50 182 ALA A N 1
ATOM 1400 C CA . ALA A 1 182 ? 0.549 -13.988 9.595 1.00 91.50 182 ALA A CA 1
ATOM 1401 C C . ALA A 1 182 ? 0.811 -12.480 9.413 1.00 91.50 182 ALA A C 1
ATOM 1403 O O . ALA A 1 182 ? 0.414 -11.898 8.402 1.00 91.50 182 ALA A O 1
ATOM 1404 N N . PRO A 1 183 ? 1.397 -11.807 10.422 1.00 88.75 183 PRO A N 1
ATOM 1405 C CA . PRO A 1 183 ? 1.472 -10.353 10.466 1.00 88.75 183 PRO A CA 1
ATOM 1406 C C . PRO A 1 183 ? 2.282 -9.804 9.293 1.00 88.75 183 PRO A C 1
ATOM 1408 O O . PRO A 1 183 ? 3.417 -10.219 9.071 1.00 88.75 183 PRO A O 1
ATOM 1411 N N . MET A 1 184 ? 1.726 -8.841 8.562 1.00 85.88 184 MET A N 1
ATOM 1412 C CA . MET A 1 184 ? 2.435 -8.187 7.464 1.00 85.88 184 MET A CA 1
ATOM 1413 C C . MET A 1 184 ? 2.484 -6.678 7.672 1.00 85.88 184 MET A C 1
ATOM 1415 O O . MET A 1 184 ? 1.478 -6.057 8.035 1.00 85.88 184 MET A O 1
ATOM 1419 N N . LEU A 1 185 ? 3.646 -6.080 7.411 1.00 80.62 185 LEU A N 1
ATOM 1420 C CA . LEU A 1 185 ? 3.806 -4.633 7.388 1.00 80.62 185 LEU A CA 1
ATOM 1421 C C . LEU A 1 185 ? 3.415 -4.094 6.005 1.00 80.62 185 LEU A C 1
ATOM 1423 O O . LEU A 1 185 ? 3.931 -4.567 4.994 1.00 80.62 185 LEU A O 1
ATOM 1427 N N . PRO A 1 186 ? 2.528 -3.088 5.937 1.00 62.31 186 PRO A N 1
ATOM 1428 C CA . PRO A 1 186 ? 2.023 -2.572 4.666 1.00 62.31 186 PRO A CA 1
ATOM 1429 C C . PRO A 1 186 ? 3.058 -1.809 3.826 1.00 62.31 186 PRO A C 1
ATOM 1431 O O . PRO A 1 186 ? 2.776 -1.531 2.669 1.00 62.31 186 PRO A O 1
ATOM 1434 N N . TRP A 1 187 ? 4.236 -1.470 4.370 1.00 60.97 187 TRP A N 1
ATOM 1435 C CA . TRP A 1 187 ? 5.213 -0.589 3.702 1.00 60.97 187 TRP A CA 1
ATOM 1436 C C . TRP A 1 187 ? 6.679 -1.018 3.882 1.00 60.97 187 TRP A C 1
ATOM 1438 O O . TRP A 1 187 ? 7.581 -0.245 3.569 1.00 60.97 187 TRP A O 1
ATOM 1448 N N . VAL A 1 188 ? 6.936 -2.208 4.438 1.00 61.56 188 VAL A N 1
ATOM 1449 C CA . VAL A 1 188 ? 8.291 -2.660 4.803 1.00 61.56 188 VAL A CA 1
ATOM 1450 C C . VAL A 1 188 ? 8.481 -4.121 4.406 1.00 61.56 188 VAL A C 1
ATOM 1452 O O . VAL A 1 188 ? 7.543 -4.913 4.476 1.00 61.56 188 VAL A O 1
ATOM 1455 N N . GLY A 1 189 ? 9.703 -4.465 3.995 1.00 57.25 189 GLY A N 1
ATOM 1456 C CA . GLY A 1 189 ? 10.039 -5.747 3.376 1.00 57.25 189 GLY A CA 1
ATOM 1457 C C . GLY A 1 189 ? 10.177 -6.962 4.285 1.00 57.25 189 GLY A C 1
ATOM 1458 O O . GLY A 1 189 ? 10.462 -8.023 3.757 1.00 57.25 189 GLY A O 1
ATOM 1459 N N . SER A 1 190 ? 9.953 -6.854 5.595 1.00 69.44 190 SER A N 1
ATOM 1460 C CA . SER A 1 190 ? 10.164 -7.963 6.541 1.00 69.44 190 SER A CA 1
ATOM 1461 C C . SER A 1 190 ? 8.935 -8.870 6.700 1.00 69.44 190 SER A C 1
ATOM 1463 O O . SER A 1 190 ? 8.405 -9.015 7.803 1.00 69.44 190 SER A O 1
ATOM 1465 N N . ASN A 1 191 ? 8.431 -9.433 5.596 1.00 82.25 191 ASN A N 1
ATOM 1466 C CA . ASN A 1 191 ? 7.238 -10.294 5.592 1.00 82.25 191 ASN A CA 1
ATOM 1467 C C . ASN A 1 191 ? 7.556 -11.773 5.301 1.00 82.25 191 ASN A C 1
ATOM 1469 O O . ASN A 1 191 ? 6.632 -12.576 5.153 1.00 82.25 191 ASN A O 1
ATOM 1473 N N . GLU A 1 192 ? 8.836 -12.153 5.262 1.00 81.00 192 GLU A N 1
ATOM 1474 C CA . GLU A 1 192 ? 9.329 -13.466 4.828 1.00 81.00 192 GLU A CA 1
ATOM 1475 C C . GLU A 1 192 ? 8.652 -14.602 5.604 1.00 81.00 192 GLU A C 1
ATOM 1477 O O . GLU A 1 192 ? 8.157 -15.570 5.025 1.00 81.00 192 GLU A O 1
ATOM 1482 N N . ARG A 1 193 ? 8.605 -14.465 6.936 1.00 85.50 193 ARG A N 1
ATOM 1483 C CA . ARG A 1 193 ? 8.027 -15.473 7.838 1.00 85.50 193 ARG A CA 1
ATOM 1484 C C . ARG A 1 193 ? 6.533 -15.652 7.596 1.00 85.50 193 ARG A C 1
ATOM 1486 O O . ARG A 1 193 ? 6.052 -16.779 7.550 1.00 85.50 193 ARG A O 1
ATOM 1493 N N . SER A 1 194 ? 5.816 -14.549 7.407 1.00 88.94 194 SER A N 1
ATOM 1494 C CA . SER A 1 194 ? 4.376 -14.564 7.151 1.00 88.94 194 SER A CA 1
ATOM 1495 C C . SER A 1 194 ? 4.074 -15.205 5.803 1.00 88.94 194 SER A C 1
ATOM 1497 O O . SER A 1 194 ? 3.210 -16.071 5.724 1.00 88.94 194 SER A O 1
ATOM 1499 N N . LEU A 1 195 ? 4.834 -14.871 4.756 1.00 86.94 195 LEU A N 1
ATOM 1500 C CA . LEU A 1 195 ? 4.673 -15.494 3.442 1.00 86.94 195 LEU A CA 1
ATOM 1501 C C . LEU A 1 195 ? 5.036 -16.984 3.457 1.00 86.94 195 LEU A C 1
ATOM 1503 O O . LEU A 1 195 ? 4.340 -17.777 2.830 1.00 86.94 195 LEU A O 1
ATOM 1507 N N . ALA A 1 196 ? 6.072 -17.394 4.193 1.00 85.94 196 ALA A N 1
ATOM 1508 C CA . ALA A 1 196 ? 6.407 -18.808 4.365 1.00 85.94 196 ALA A CA 1
ATOM 1509 C C . ALA A 1 196 ? 5.269 -19.593 5.040 1.00 85.94 196 ALA A C 1
ATOM 1511 O O . ALA A 1 196 ? 4.924 -20.685 4.588 1.00 85.94 196 ALA A O 1
ATOM 1512 N N . GLU A 1 197 ? 4.636 -19.016 6.062 1.00 89.44 197 GLU A N 1
ATOM 1513 C CA . GLU A 1 197 ? 3.489 -19.629 6.735 1.00 89.44 197 GLU A CA 1
ATOM 1514 C C . GLU A 1 197 ? 2.275 -19.750 5.801 1.00 89.44 197 GLU A C 1
ATOM 1516 O O . GLU A 1 197 ? 1.654 -20.809 5.729 1.00 89.44 197 GLU A O 1
ATOM 1521 N N . ILE A 1 198 ? 1.978 -18.714 5.007 1.00 90.38 198 ILE A N 1
ATOM 1522 C CA . ILE A 1 198 ? 0.931 -18.773 3.974 1.00 90.38 198 ILE A CA 1
ATOM 1523 C C . ILE A 1 198 ? 1.206 -19.895 2.967 1.00 90.38 198 ILE A C 1
ATOM 1525 O O . ILE A 1 198 ? 0.301 -20.670 2.658 1.00 90.38 198 ILE A O 1
ATOM 1529 N N . ARG A 1 199 ? 2.448 -20.022 2.480 1.00 87.31 199 ARG A N 1
ATOM 1530 C CA . ARG A 1 199 ? 2.835 -21.106 1.561 1.00 87.31 199 ARG A CA 1
ATOM 1531 C C . ARG A 1 199 ? 2.646 -22.481 2.202 1.00 87.31 199 ARG A C 1
ATOM 1533 O O . ARG A 1 199 ? 2.163 -23.397 1.548 1.00 87.31 199 ARG A O 1
ATOM 1540 N N . ARG A 1 200 ? 2.973 -22.629 3.486 1.00 88.25 200 ARG A N 1
ATOM 1541 C CA . ARG A 1 200 ? 2.760 -23.878 4.232 1.00 88.25 200 ARG A CA 1
ATOM 1542 C C . ARG A 1 200 ? 1.275 -24.233 4.350 1.00 88.25 200 ARG A C 1
ATOM 1544 O O . ARG A 1 200 ? 0.910 -25.396 4.236 1.00 88.25 200 ARG A O 1
ATOM 1551 N N . LEU A 1 201 ? 0.405 -23.244 4.556 1.00 87.88 201 LEU A N 1
ATOM 1552 C CA . LEU A 1 201 ? -1.047 -23.459 4.589 1.00 87.88 201 LEU A CA 1
ATOM 1553 C C . LEU A 1 201 ? -1.600 -23.840 3.212 1.00 87.88 201 LEU A C 1
ATOM 1555 O O . LEU A 1 201 ? -2.500 -24.669 3.112 1.00 87.88 201 LEU A O 1
ATOM 1559 N N . ALA A 1 202 ? -1.031 -23.270 2.152 1.00 86.19 202 ALA A N 1
ATOM 1560 C CA . ALA A 1 202 ? -1.415 -23.536 0.773 1.00 86.19 202 ALA A CA 1
ATOM 1561 C C . ALA A 1 202 ? -1.180 -24.994 0.337 1.00 86.19 202 ALA A C 1
ATOM 1563 O O . ALA A 1 202 ? -1.891 -25.490 -0.536 1.00 86.19 202 ALA A O 1
ATOM 1564 N N . THR A 1 203 ? -0.229 -25.708 0.950 1.00 84.69 203 THR A N 1
ATOM 1565 C CA . THR A 1 203 ? 0.007 -27.136 0.667 1.00 84.69 203 THR A CA 1
ATOM 1566 C C . THR A 1 203 ? -0.933 -28.075 1.427 1.00 84.69 203 THR A C 1
ATOM 1568 O O . THR A 1 203 ? -0.919 -29.274 1.170 1.00 84.69 203 THR A O 1
ATOM 1571 N N . GLY A 1 204 ? -1.714 -27.562 2.382 1.00 83.94 204 GLY A N 1
ATOM 1572 C CA . GLY A 1 204 ? -2.701 -28.340 3.128 1.00 83.94 204 GLY A CA 1
ATOM 1573 C C . GLY A 1 204 ? -4.062 -28.412 2.433 1.00 83.94 204 GLY A C 1
ATOM 1574 O O . GLY A 1 204 ? -4.222 -28.016 1.282 1.00 83.94 204 GLY A O 1
ATOM 1575 N N . ALA A 1 205 ? -5.064 -28.877 3.178 1.00 83.12 205 ALA A N 1
ATOM 1576 C CA . ALA A 1 205 ? -6.468 -28.835 2.790 1.00 83.12 205 ALA A CA 1
ATOM 1577 C C . ALA A 1 205 ? -7.255 -28.005 3.810 1.00 83.12 205 ALA A C 1
ATOM 1579 O O . ALA A 1 205 ? -6.994 -28.068 5.014 1.00 83.12 205 ALA A O 1
ATOM 1580 N N . GLY A 1 206 ? -8.226 -27.227 3.338 1.00 88.50 206 GLY A N 1
ATOM 1581 C CA . GLY A 1 206 ? -9.044 -26.385 4.205 1.00 88.50 206 GLY A CA 1
ATOM 1582 C C . GLY A 1 206 ? -9.535 -25.127 3.513 1.00 88.50 206 GLY A C 1
ATOM 1583 O O . GLY A 1 206 ? -9.081 -24.769 2.428 1.00 88.50 206 GLY A O 1
ATOM 1584 N N . ARG A 1 207 ? -10.482 -24.444 4.152 1.00 92.50 207 ARG A N 1
ATOM 1585 C CA . ARG A 1 207 ? -11.079 -23.218 3.622 1.00 92.50 207 ARG A CA 1
ATOM 1586 C C . ARG A 1 207 ? -10.742 -22.050 4.542 1.00 92.50 207 ARG A C 1
ATOM 1588 O O . ARG A 1 207 ? -11.154 -22.018 5.700 1.00 92.50 207 ARG A O 1
ATOM 1595 N N . TYR A 1 208 ? -9.947 -21.120 4.034 1.00 93.75 208 TYR A N 1
ATOM 1596 C CA . TYR A 1 208 ? -9.294 -20.050 4.776 1.00 93.75 208 TYR A CA 1
ATOM 1597 C C . TYR A 1 208 ? -9.867 -18.695 4.379 1.00 93.75 208 TYR A C 1
ATOM 1599 O O . TYR A 1 208 ? -9.988 -18.390 3.194 1.00 93.75 208 TYR A O 1
ATOM 1607 N N . TYR A 1 209 ? -10.200 -17.862 5.360 1.00 92.50 209 TYR A N 1
ATOM 1608 C CA . TYR A 1 209 ? -10.589 -16.475 5.111 1.00 92.50 209 TYR A CA 1
ATOM 1609 C C . TYR A 1 209 ? -9.415 -15.548 5.418 1.00 92.50 209 TYR A C 1
ATOM 1611 O O . TYR A 1 209 ? -8.978 -15.477 6.561 1.00 92.50 209 TYR A O 1
ATOM 1619 N N . VAL A 1 210 ? -8.895 -14.847 4.415 1.00 91.62 210 VAL A N 1
ATOM 1620 C CA . VAL A 1 210 ? -7.748 -13.944 4.540 1.00 91.62 210 VAL A CA 1
ATOM 1621 C C . VAL A 1 210 ? -8.238 -12.505 4.575 1.00 91.62 210 VAL A C 1
ATOM 1623 O O . VAL A 1 210 ? -8.969 -12.064 3.687 1.00 91.62 210 VAL A O 1
ATOM 1626 N N . HIS A 1 211 ? -7.783 -11.739 5.560 1.00 89.69 211 HIS A N 1
ATOM 1627 C CA . HIS A 1 211 ? -8.053 -10.308 5.605 1.00 89.69 211 HIS A CA 1
ATOM 1628 C C . HIS A 1 211 ? -6.854 -9.515 6.122 1.00 89.69 211 HIS A C 1
ATOM 1630 O O . HIS A 1 211 ? -5.967 -10.008 6.818 1.00 89.69 211 HIS A O 1
ATOM 1636 N N . CYS A 1 212 ? -6.860 -8.228 5.800 1.00 86.38 212 CYS A N 1
ATOM 1637 C CA . CYS A 1 212 ? -6.109 -7.221 6.539 1.00 86.38 212 CYS A CA 1
ATOM 1638 C C . CYS A 1 212 ? -7.104 -6.187 7.088 1.00 86.38 212 CYS A C 1
ATOM 1640 O O . CYS A 1 212 ? -8.302 -6.465 7.121 1.00 86.38 212 CYS A O 1
ATOM 1642 N N . TYR A 1 213 ? -6.649 -5.006 7.516 1.00 76.94 213 TYR A N 1
ATOM 1643 C CA . TYR A 1 213 ? -7.555 -3.984 8.057 1.00 76.94 213 TYR A CA 1
ATOM 1644 C C . TYR A 1 213 ? -8.689 -3.633 7.068 1.00 76.94 213 TYR A C 1
ATOM 1646 O O . TYR A 1 213 ? -9.862 -3.744 7.410 1.00 76.94 213 TYR A O 1
ATOM 1654 N N . LEU A 1 214 ? -8.349 -3.326 5.807 1.00 66.88 214 LEU A N 1
ATOM 1655 C CA . LEU A 1 214 ? -9.321 -3.033 4.735 1.00 66.88 214 LEU A CA 1
ATOM 1656 C C . LEU A 1 214 ? -9.408 -4.111 3.638 1.00 66.88 214 LEU A C 1
ATOM 1658 O O . LEU A 1 214 ? -10.151 -3.934 2.677 1.00 66.88 214 LEU A O 1
ATOM 1662 N N . GLY A 1 215 ? -8.635 -5.196 3.740 1.00 58.03 215 GLY A N 1
ATOM 1663 C CA . GLY A 1 215 ? -8.617 -6.280 2.745 1.00 58.03 215 GLY A CA 1
ATOM 1664 C C . GLY A 1 215 ? -7.991 -5.924 1.386 1.00 58.03 215 GLY A C 1
ATOM 1665 O O . GLY A 1 215 ? -8.389 -6.502 0.384 1.00 58.03 215 GLY A O 1
ATOM 1666 N N . ARG A 1 216 ? -7.053 -4.964 1.325 1.00 67.94 216 ARG A N 1
ATOM 1667 C CA . ARG A 1 216 ? -6.459 -4.468 0.062 1.00 67.94 216 ARG A CA 1
ATOM 1668 C C . ARG A 1 216 ? -4.986 -4.851 -0.093 1.00 67.94 216 ARG A C 1
ATOM 1670 O O . ARG A 1 216 ? -4.686 -5.952 -0.535 1.00 67.94 216 ARG A O 1
ATOM 1677 N N . ASP A 1 217 ? -4.068 -3.990 0.340 1.00 71.44 217 ASP A N 1
ATOM 1678 C CA . ASP A 1 217 ? -2.641 -4.063 -0.023 1.00 71.44 217 ASP A CA 1
ATOM 1679 C C . ASP A 1 217 ? -1.979 -5.400 0.355 1.00 71.44 217 ASP A C 1
ATOM 1681 O O . ASP A 1 217 ? -1.525 -6.153 -0.503 1.00 71.44 217 ASP A O 1
ATOM 1685 N N . ARG A 1 218 ? -2.005 -5.754 1.646 1.00 82.38 218 ARG A N 1
ATOM 1686 C CA . ARG A 1 218 ? -1.406 -7.002 2.162 1.00 82.38 218 ARG A CA 1
ATOM 1687 C C . ARG A 1 218 ? -2.103 -8.261 1.631 1.00 82.38 218 ARG A C 1
ATOM 1689 O O . ARG A 1 218 ? -1.454 -9.271 1.383 1.00 82.38 218 ARG A O 1
ATOM 1696 N N . ALA A 1 219 ? -3.420 -8.192 1.435 1.00 80.44 219 ALA A N 1
ATOM 1697 C CA . ALA A 1 219 ? -4.215 -9.310 0.933 1.00 80.44 219 ALA A CA 1
ATOM 1698 C C . ALA A 1 219 ? -3.862 -9.644 -0.526 1.00 80.44 219 ALA A C 1
ATOM 1700 O O . ALA A 1 219 ? -3.758 -10.817 -0.879 1.00 80.44 219 ALA A O 1
ATOM 1701 N N . ASN A 1 220 ? -3.592 -8.626 -1.347 1.00 76.69 220 ASN A N 1
ATOM 1702 C CA . ASN A 1 220 ? -3.204 -8.800 -2.747 1.00 76.69 220 ASN A CA 1
ATOM 1703 C C . ASN A 1 220 ? -1.849 -9.502 -2.908 1.00 76.69 220 ASN A C 1
ATOM 1705 O O . ASN A 1 220 ? -1.676 -10.295 -3.830 1.00 76.69 220 ASN A O 1
ATOM 1709 N N . VAL A 1 221 ? -0.904 -9.263 -1.995 1.00 82.06 221 VAL A N 1
ATOM 1710 C CA . VAL A 1 221 ? 0.375 -9.994 -1.970 1.00 82.06 221 VAL A CA 1
ATOM 1711 C C . VAL A 1 221 ? 0.141 -11.473 -1.751 1.00 82.06 221 VAL A C 1
ATOM 1713 O O . VAL A 1 221 ? 0.629 -12.303 -2.512 1.00 82.06 221 VAL A O 1
ATOM 1716 N N . VAL A 1 222 ? -0.628 -11.793 -0.708 1.00 86.56 222 VAL A N 1
ATOM 1717 C CA . VAL A 1 222 ? -0.959 -13.172 -0.358 1.00 86.56 222 VAL A CA 1
ATOM 1718 C C . VAL A 1 222 ? -1.670 -13.845 -1.523 1.00 86.56 222 VAL A C 1
ATOM 1720 O O . VAL A 1 222 ? -1.309 -14.957 -1.890 1.00 86.56 222 VAL A O 1
ATOM 1723 N N . LYS A 1 223 ? -2.609 -13.146 -2.165 1.00 84.69 223 LYS A N 1
ATOM 1724 C CA . LYS A 1 223 ? -3.265 -13.622 -3.380 1.00 84.69 223 LYS A CA 1
ATOM 1725 C C . LYS A 1 223 ? -2.259 -13.973 -4.476 1.00 84.69 223 LYS A C 1
ATOM 1727 O O . LYS A 1 223 ? -2.294 -15.102 -4.947 1.00 84.69 223 LYS A O 1
ATOM 1732 N N . ARG A 1 224 ? -1.350 -13.062 -4.843 1.00 83.81 224 ARG A N 1
ATOM 1733 C CA . ARG A 1 224 ? -0.360 -13.322 -5.904 1.00 83.81 224 ARG A CA 1
ATOM 1734 C C . ARG A 1 224 ? 0.521 -14.527 -5.576 1.00 83.81 224 ARG A C 1
ATOM 1736 O O . ARG A 1 224 ? 0.747 -15.368 -6.437 1.00 83.81 224 ARG A O 1
ATOM 1743 N N . VAL A 1 225 ? 0.974 -14.635 -4.326 1.00 85.69 225 VAL A N 1
ATOM 1744 C CA . VAL A 1 225 ? 1.769 -15.781 -3.858 1.00 85.69 225 VAL A CA 1
ATOM 1745 C C . VAL A 1 225 ? 0.988 -17.090 -3.994 1.00 85.69 225 VAL A C 1
ATOM 1747 O O . VAL A 1 225 ? 1.547 -18.087 -4.436 1.00 85.69 225 VAL A O 1
ATOM 1750 N N . LEU A 1 226 ? -0.302 -17.096 -3.659 1.00 85.88 226 LEU A N 1
ATOM 1751 C CA . LEU A 1 226 ? -1.146 -18.285 -3.790 1.00 85.88 226 LEU A CA 1
ATOM 1752 C C . LEU A 1 226 ? -1.459 -18.624 -5.255 1.00 85.88 226 LEU A C 1
ATOM 1754 O O . LEU A 1 226 ? -1.462 -19.796 -5.619 1.00 85.88 226 LEU A O 1
ATOM 1758 N N . GLU A 1 227 ? -1.691 -17.625 -6.107 1.00 83.12 227 GLU A N 1
ATOM 1759 C CA . GLU A 1 227 ? -1.903 -17.818 -7.548 1.00 83.12 227 GLU A CA 1
ATOM 1760 C C . GLU A 1 227 ? -0.667 -18.419 -8.230 1.00 83.12 227 GLU A C 1
ATOM 1762 O O . GLU A 1 227 ? -0.803 -19.343 -9.034 1.00 83.12 227 GLU A O 1
ATOM 1767 N N . ASP A 1 228 ? 0.533 -17.957 -7.865 1.00 81.25 228 ASP A N 1
ATOM 1768 C CA . ASP A 1 228 ? 1.803 -18.514 -8.349 1.00 81.25 228 ASP A CA 1
ATOM 1769 C C . ASP A 1 228 ? 1.971 -19.991 -7.954 1.00 81.25 228 ASP A C 1
ATOM 1771 O O . ASP A 1 228 ? 2.368 -20.818 -8.775 1.00 81.25 228 ASP A O 1
ATOM 1775 N N . MET A 1 229 ? 1.570 -20.354 -6.730 1.00 78.00 229 MET A N 1
ATOM 1776 C CA . MET A 1 229 ? 1.574 -21.747 -6.268 1.00 78.00 229 MET A CA 1
ATOM 1777 C C . MET A 1 229 ? 0.516 -22.621 -6.956 1.00 78.00 229 MET A C 1
ATOM 1779 O O . MET A 1 229 ? 0.730 -23.819 -7.128 1.00 78.00 229 MET A O 1
ATOM 1783 N N . GLY A 1 230 ? -0.634 -22.047 -7.321 1.00 67.31 230 GLY A N 1
ATOM 1784 C CA . GLY A 1 230 ? -1.771 -22.763 -7.910 1.00 67.31 230 GLY A CA 1
ATOM 1785 C C . GLY A 1 230 ? -1.750 -22.891 -9.436 1.00 67.31 230 GLY A C 1
ATOM 1786 O O . GLY A 1 230 ? -2.550 -23.647 -9.978 1.00 67.31 230 GLY A O 1
ATOM 1787 N N . ARG A 1 231 ? -0.879 -22.142 -10.125 1.00 55.12 231 ARG A N 1
ATOM 1788 C CA . ARG A 1 231 ? -0.618 -22.092 -11.583 1.00 55.12 231 ARG A CA 1
ATOM 1789 C C . ARG A 1 231 ? -1.784 -22.038 -12.590 1.00 55.12 231 ARG A C 1
ATOM 1791 O O . ARG A 1 231 ? -1.479 -21.882 -13.766 1.00 55.12 231 ARG A O 1
ATOM 1798 N N . ALA A 1 232 ? -3.059 -22.059 -12.189 1.00 52.81 232 ALA A N 1
ATOM 1799 C CA . ALA A 1 232 ? -4.204 -21.389 -12.838 1.00 52.81 232 ALA A CA 1
ATOM 1800 C C . ALA A 1 232 ? -5.538 -21.900 -12.271 1.00 52.81 232 ALA A C 1
ATOM 1802 O O . ALA A 1 232 ? -5.947 -22.990 -12.645 1.00 52.81 232 ALA A O 1
ATOM 1803 N N . VAL A 1 233 ? -6.275 -21.084 -11.501 1.00 35.91 233 VAL A N 1
ATOM 1804 C CA . VAL A 1 233 ? -7.754 -21.102 -11.487 1.00 35.91 233 VAL A CA 1
ATOM 1805 C C . VAL A 1 233 ? -8.296 -19.709 -11.114 1.00 35.91 233 VAL A C 1
ATOM 1807 O O . VAL A 1 233 ? -8.053 -19.210 -10.021 1.00 35.91 233 VAL A O 1
ATOM 1810 N N . ALA A 1 234 ? -9.106 -19.173 -12.036 1.00 35.12 234 ALA A N 1
ATOM 1811 C CA . ALA A 1 234 ? -10.114 -18.108 -11.930 1.00 35.12 234 ALA A CA 1
ATOM 1812 C C . ALA A 1 234 ? -9.695 -16.617 -11.892 1.00 35.12 234 ALA A C 1
ATOM 1814 O O . ALA A 1 234 ? -9.363 -16.045 -10.861 1.00 35.12 234 ALA A O 1
ATOM 1815 N N . GLY A 1 235 ? -9.965 -15.951 -13.026 1.00 35.16 235 GLY A N 1
ATOM 1816 C CA . GLY A 1 235 ? -10.607 -14.630 -13.031 1.00 35.16 235 GLY A CA 1
ATOM 1817 C C . GLY A 1 235 ? -9.689 -13.421 -13.185 1.00 35.16 235 GLY A C 1
ATOM 1818 O O . GLY A 1 235 ? -9.485 -12.659 -12.246 1.00 35.16 235 GLY A O 1
ATOM 1819 N N . ALA A 1 236 ? -9.235 -13.170 -14.414 1.00 36.59 236 ALA A N 1
ATOM 1820 C CA . ALA A 1 236 ? -8.432 -12.012 -14.819 1.00 36.59 236 ALA A CA 1
ATOM 1821 C C . ALA A 1 236 ? -9.132 -10.631 -14.712 1.00 36.59 236 ALA A C 1
ATOM 1823 O O . ALA A 1 236 ? -8.595 -9.659 -15.246 1.00 36.59 236 ALA A O 1
ATOM 1824 N N . ALA A 1 237 ? -10.287 -10.520 -14.045 1.00 35.44 237 ALA A N 1
ATOM 1825 C CA . ALA A 1 237 ? -11.144 -9.333 -14.100 1.00 35.44 237 ALA A CA 1
ATOM 1826 C C . ALA A 1 237 ? -11.163 -8.454 -12.833 1.00 35.44 237 ALA A C 1
ATOM 1828 O O . ALA A 1 237 ? -11.458 -7.273 -12.953 1.00 35.44 237 ALA A O 1
ATOM 1829 N N . ASP A 1 238 ? -10.799 -8.949 -11.645 1.00 41.22 238 ASP A N 1
ATOM 1830 C CA . ASP A 1 238 ? -11.234 -8.279 -10.402 1.00 41.22 238 ASP A CA 1
ATOM 1831 C C . ASP A 1 238 ? -10.117 -7.819 -9.459 1.00 41.22 238 ASP A C 1
ATOM 1833 O O . ASP A 1 238 ? -10.258 -7.853 -8.240 1.00 41.22 238 ASP A O 1
ATOM 1837 N N . LEU A 1 239 ? -8.996 -7.321 -9.984 1.00 43.88 239 LEU A N 1
ATOM 1838 C CA . LEU A 1 239 ? -8.032 -6.585 -9.155 1.00 43.88 239 LEU A CA 1
ATOM 1839 C C . LEU A 1 239 ? -8.600 -5.191 -8.818 1.00 43.88 239 LEU A C 1
ATOM 1841 O O . LEU A 1 239 ? -8.354 -4.223 -9.532 1.00 43.88 239 LEU A O 1
ATOM 1845 N N . GLN A 1 240 ? -9.384 -5.074 -7.740 1.00 39.38 240 GLN A N 1
ATOM 1846 C CA . GLN A 1 240 ? -9.850 -3.771 -7.254 1.00 39.38 240 GLN A CA 1
ATOM 1847 C C . GLN A 1 240 ? -8.663 -2.855 -6.901 1.00 39.38 240 GLN A C 1
ATOM 1849 O O . GLN A 1 240 ? -7.835 -3.212 -6.068 1.00 39.38 240 GLN A O 1
ATOM 1854 N N . GLN A 1 241 ? -8.632 -1.666 -7.522 1.00 50.28 241 GLN A N 1
ATOM 1855 C CA . GLN A 1 241 ? -7.786 -0.497 -7.216 1.00 50.28 241 GLN A CA 1
ATOM 1856 C C . GLN A 1 241 ? -6.363 -0.798 -6.728 1.00 50.28 241 GLN A C 1
ATOM 1858 O O . GLN A 1 241 ? -5.927 -0.321 -5.679 1.00 50.28 241 GLN A O 1
ATOM 1863 N N . LEU A 1 242 ? -5.615 -1.568 -7.512 1.00 56.31 242 LEU A N 1
ATOM 1864 C CA . LEU A 1 242 ? -4.163 -1.587 -7.379 1.00 56.31 242 LEU A CA 1
ATOM 1865 C C . LEU A 1 242 ? -3.601 -0.252 -7.874 1.00 56.31 242 LEU A C 1
ATOM 1867 O O . LEU A 1 242 ? -4.060 0.254 -8.898 1.00 56.31 242 LEU A O 1
ATOM 1871 N N . ARG A 1 243 ? -2.593 0.302 -7.187 1.00 64.62 243 ARG A N 1
ATOM 1872 C CA . ARG A 1 243 ? -1.874 1.476 -7.704 1.00 64.62 243 ARG A CA 1
ATOM 1873 C C . ARG A 1 243 ? -1.205 1.089 -9.023 1.00 64.62 243 ARG A C 1
ATOM 1875 O O . ARG A 1 243 ? -0.306 0.246 -9.039 1.00 64.62 243 ARG A O 1
ATOM 1882 N N . GLY A 1 244 ? -1.683 1.667 -10.120 1.00 72.69 244 GLY A N 1
ATOM 1883 C CA . GLY A 1 244 ? -1.053 1.581 -11.435 1.00 72.69 244 GLY A CA 1
ATOM 1884 C C . GLY A 1 244 ? -0.057 2.714 -11.659 1.00 72.69 244 GLY A C 1
ATOM 1885 O O . GLY A 1 244 ? 0.016 3.668 -10.882 1.00 72.69 244 GLY A O 1
ATOM 1886 N N . PHE A 1 245 ? 0.711 2.628 -12.742 1.00 83.00 245 PHE A N 1
ATOM 1887 C CA . PHE A 1 245 ? 1.584 3.731 -13.160 1.00 83.00 245 PHE A CA 1
ATOM 1888 C C . PHE A 1 245 ? 0.826 4.814 -13.925 1.00 83.00 245 PHE A C 1
ATOM 1890 O O . PHE A 1 245 ? 1.258 5.961 -13.942 1.00 83.00 245 PHE A O 1
ATOM 1897 N N . GLU A 1 246 ? -0.327 4.462 -14.500 1.00 76.69 246 GLU A N 1
ATOM 1898 C CA . GLU A 1 246 ? -1.266 5.340 -15.207 1.00 76.69 246 GLU A CA 1
ATOM 1899 C C . GLU A 1 246 ? -1.634 6.590 -14.391 1.00 76.69 246 GLU A C 1
ATOM 1901 O O . GLU A 1 246 ? -2.009 7.623 -14.942 1.00 76.69 246 GLU A O 1
ATOM 1906 N N . GLU A 1 247 ? -1.545 6.465 -13.072 1.00 65.62 247 GLU A N 1
ATOM 1907 C CA . GLU A 1 247 ? -2.149 7.342 -12.082 1.00 65.62 247 GLU A CA 1
ATOM 1908 C C . GLU A 1 247 ? -1.124 8.165 -11.294 1.00 65.62 247 GLU A C 1
ATOM 1910 O O . GLU A 1 247 ? -1.493 9.016 -10.479 1.00 65.62 247 GLU A O 1
ATOM 1915 N N . ARG A 1 248 ? 0.169 7.909 -11.515 1.00 75.88 248 ARG A N 1
ATOM 1916 C CA . ARG A 1 248 ? 1.251 8.540 -10.766 1.00 75.88 248 ARG A CA 1
ATOM 1917 C C . ARG A 1 248 ? 1.604 9.899 -11.382 1.00 75.88 248 ARG A C 1
ATOM 1919 O O . ARG A 1 248 ? 2.032 9.971 -12.529 1.00 75.88 248 ARG A O 1
ATOM 1926 N N . SER A 1 249 ? 1.451 10.968 -10.599 1.00 70.25 249 SER A N 1
ATOM 1927 C CA . SER A 1 249 ? 1.797 12.345 -10.995 1.00 70.25 249 SER A CA 1
ATOM 1928 C C . SER A 1 249 ? 3.228 12.746 -10.641 1.00 70.25 249 SER A C 1
ATOM 1930 O O . SER A 1 249 ? 3.801 13.615 -11.289 1.00 70.25 249 SER A O 1
ATOM 1932 N N . GLU A 1 250 ? 3.804 12.135 -9.607 1.00 80.00 250 GLU A N 1
ATOM 1933 C CA . GLU A 1 250 ? 5.159 12.446 -9.154 1.00 80.00 250 GLU A CA 1
ATOM 1934 C C . GLU A 1 250 ? 6.186 11.575 -9.885 1.00 80.00 250 GLU A C 1
ATOM 1936 O O . GLU A 1 250 ? 5.951 10.375 -10.065 1.00 80.00 250 GLU A O 1
ATOM 1941 N N . PRO A 1 251 ? 7.346 12.117 -10.288 1.00 86.31 251 PRO A N 1
ATOM 1942 C CA . PRO A 1 251 ? 8.423 11.289 -10.811 1.00 86.31 251 PRO A CA 1
ATOM 1943 C C . PRO A 1 251 ? 8.890 10.298 -9.741 1.00 86.31 251 PRO A C 1
ATOM 1945 O O . PRO A 1 251 ? 8.634 10.463 -8.546 1.00 86.31 251 PRO A O 1
ATOM 1948 N N . PHE A 1 252 ? 9.559 9.235 -10.170 1.00 90.44 252 PHE A N 1
ATOM 1949 C CA . PHE A 1 252 ? 10.320 8.423 -9.232 1.00 90.44 252 PHE A CA 1
ATOM 1950 C C . PHE A 1 252 ? 11.531 9.221 -8.752 1.00 90.44 252 PHE A C 1
ATOM 1952 O O . PHE A 1 252 ? 12.023 10.098 -9.465 1.00 90.44 252 PHE A O 1
ATOM 1959 N N . GLU A 1 253 ? 12.068 8.874 -7.584 1.00 89.19 253 GLU A N 1
ATOM 1960 C CA . GLU A 1 253 ? 13.281 9.512 -7.045 1.00 89.19 253 GLU A CA 1
ATOM 1961 C C . GLU A 1 253 ? 14.447 9.508 -8.058 1.00 89.19 253 GLU A C 1
ATOM 1963 O O . GLU A 1 253 ? 15.285 10.410 -8.100 1.00 89.19 253 GLU A O 1
ATOM 1968 N N . ARG A 1 254 ? 14.498 8.481 -8.915 1.00 92.19 254 ARG A N 1
ATOM 1969 C CA . ARG A 1 254 ? 15.559 8.268 -9.912 1.00 92.19 254 ARG A CA 1
ATOM 1970 C C . ARG A 1 254 ? 15.171 8.661 -11.342 1.00 92.19 254 ARG A C 1
ATOM 1972 O O . ARG A 1 254 ? 15.914 8.355 -12.278 1.00 92.19 254 ARG A O 1
ATOM 1979 N N . GLY A 1 255 ? 14.045 9.354 -11.502 1.00 91.88 255 GLY A N 1
ATOM 1980 C CA . GLY A 1 255 ? 13.627 9.964 -12.760 1.00 91.88 255 GLY A CA 1
ATOM 1981 C C . GLY A 1 255 ? 12.148 9.798 -13.113 1.00 91.88 255 GLY A C 1
ATOM 1982 O O . GLY A 1 255 ? 11.377 9.155 -12.399 1.00 91.88 255 GLY A O 1
ATOM 1983 N N . PRO A 1 256 ? 11.712 10.391 -14.232 1.00 91.88 256 PRO A N 1
ATOM 1984 C CA . PRO A 1 256 ? 10.327 10.314 -14.671 1.00 91.88 256 PRO A CA 1
ATOM 1985 C C . PRO A 1 256 ? 9.963 8.906 -15.150 1.00 91.88 256 PRO A C 1
ATOM 1987 O O . PRO A 1 256 ? 10.764 8.209 -15.777 1.00 91.88 256 PRO A O 1
ATOM 1990 N N . LEU A 1 257 ? 8.719 8.507 -14.905 1.00 91.81 257 LEU A N 1
ATOM 1991 C CA . LEU A 1 257 ? 8.125 7.354 -15.574 1.00 91.81 257 LEU A CA 1
ATOM 1992 C C . LEU A 1 257 ? 7.764 7.724 -17.018 1.00 91.81 257 LEU A C 1
ATOM 1994 O O . LEU A 1 257 ? 7.347 8.847 -17.296 1.00 91.81 257 LEU A O 1
ATOM 1998 N N . GLN A 1 258 ? 7.915 6.786 -17.944 1.00 92.00 258 GLN A N 1
ATOM 1999 C CA . GLN A 1 258 ? 7.640 7.000 -19.361 1.00 92.00 258 GLN A CA 1
ATOM 2000 C C . GLN A 1 258 ? 6.665 5.932 -19.845 1.00 92.00 258 GLN A C 1
ATOM 2002 O O . GLN A 1 258 ? 6.928 4.734 -19.739 1.00 92.00 258 GLN A O 1
ATOM 2007 N N . ARG A 1 259 ? 5.522 6.356 -20.388 1.00 92.62 259 ARG A N 1
ATOM 2008 C CA . ARG A 1 259 ? 4.571 5.428 -21.004 1.00 92.62 259 ARG A CA 1
ATOM 2009 C C . ARG A 1 259 ? 5.100 5.016 -22.369 1.00 92.62 259 ARG A C 1
ATOM 2011 O O . ARG A 1 259 ? 5.234 5.869 -23.242 1.00 92.62 259 ARG A O 1
ATOM 2018 N N . LEU A 1 260 ? 5.365 3.726 -22.558 1.00 92.06 260 LEU A N 1
ATOM 2019 C CA . LEU A 1 260 ? 5.776 3.205 -23.861 1.00 92.06 260 LEU A CA 1
ATOM 2020 C C . LEU A 1 260 ? 4.567 2.816 -24.711 1.00 92.06 260 LEU A C 1
ATOM 2022 O O . LEU A 1 260 ? 4.512 3.088 -25.905 1.00 92.06 260 LEU A O 1
ATOM 2026 N N . GLU A 1 261 ? 3.576 2.203 -24.070 1.00 92.00 261 GLU A N 1
ATOM 2027 C CA . GLU A 1 261 ? 2.310 1.788 -24.668 1.00 92.00 261 GLU A CA 1
ATOM 2028 C C . GLU A 1 261 ? 1.248 1.688 -23.563 1.00 92.00 261 GLU A C 1
ATOM 2030 O O . GLU A 1 261 ? 1.555 1.773 -22.371 1.00 92.00 261 GLU A O 1
ATOM 2035 N N . ARG A 1 262 ? -0.021 1.471 -23.921 1.00 88.56 262 ARG A N 1
ATOM 2036 C CA . ARG A 1 262 ? -1.067 1.156 -22.942 1.00 88.56 262 ARG A CA 1
ATOM 2037 C C . ARG A 1 262 ? -0.694 -0.108 -22.152 1.00 88.56 262 ARG A C 1
ATOM 2039 O O . ARG A 1 262 ? -0.659 -1.207 -22.709 1.00 88.56 262 ARG A O 1
ATOM 2046 N N . GLY A 1 263 ? -0.462 0.064 -20.850 1.00 89.06 263 GLY A N 1
ATOM 2047 C CA . GLY A 1 263 ? -0.067 -1.005 -19.933 1.00 89.06 263 GLY A CA 1
ATOM 2048 C C . GLY A 1 263 ? 1.410 -1.403 -20.011 1.00 89.06 263 GLY A C 1
ATOM 2049 O O . GLY A 1 263 ? 1.757 -2.451 -19.477 1.00 89.06 263 GLY A O 1
ATOM 2050 N N . VAL A 1 264 ? 2.272 -0.614 -20.666 1.00 94.56 264 VAL A N 1
ATOM 2051 C CA . VAL A 1 264 ? 3.727 -0.839 -20.699 1.00 94.56 264 VAL A CA 1
ATOM 2052 C C . VAL A 1 264 ? 4.447 0.449 -20.323 1.00 94.56 264 VAL A C 1
ATOM 2054 O O . VAL A 1 264 ? 4.308 1.481 -20.987 1.00 94.56 264 VAL A O 1
ATOM 2057 N N . TRP A 1 265 ? 5.235 0.376 -19.258 1.00 95.50 265 TRP A N 1
ATOM 2058 C CA . TRP A 1 265 ? 5.859 1.534 -18.630 1.00 95.50 265 TRP A CA 1
ATOM 2059 C C . TRP A 1 265 ? 7.363 1.333 -18.517 1.00 95.50 265 TRP A C 1
ATOM 2061 O O . TRP A 1 265 ? 7.803 0.283 -18.067 1.00 95.50 265 TRP A O 1
ATOM 2071 N N . LEU A 1 266 ? 8.145 2.340 -18.900 1.00 96.12 266 LEU A N 1
ATOM 2072 C CA . LEU A 1 266 ? 9.571 2.429 -18.604 1.00 96.12 266 LEU A CA 1
ATOM 2073 C C . LEU A 1 266 ? 9.752 3.297 -17.360 1.00 96.12 266 LEU A C 1
ATOM 2075 O O . LEU A 1 266 ? 9.391 4.474 -17.363 1.00 96.12 266 LEU A O 1
ATOM 2079 N N . ILE A 1 267 ? 10.306 2.722 -16.303 1.00 95.94 267 ILE A N 1
ATOM 2080 C CA . ILE A 1 267 ? 10.531 3.388 -15.020 1.00 95.94 267 ILE A CA 1
ATOM 2081 C C . ILE A 1 267 ? 12.016 3.313 -14.642 1.00 95.94 267 ILE A C 1
ATOM 2083 O O . ILE A 1 267 ? 12.716 2.395 -15.083 1.00 95.94 267 ILE A O 1
ATOM 2087 N N . PRO A 1 268 ? 12.531 4.256 -13.841 1.00 96.19 268 PRO A N 1
ATOM 2088 C CA . PRO A 1 268 ? 13.849 4.096 -13.245 1.00 96.19 268 PRO A CA 1
ATOM 2089 C C . PRO A 1 268 ? 13.789 3.090 -12.087 1.00 96.19 268 PRO A C 1
ATOM 2091 O O . PRO A 1 268 ? 12.704 2.740 -11.614 1.00 96.19 268 PRO A O 1
ATOM 2094 N N . TYR A 1 269 ? 14.947 2.648 -11.595 1.00 96.06 269 TYR A N 1
ATOM 2095 C CA . TYR A 1 269 ? 15.001 1.721 -10.473 1.00 96.06 269 TYR A CA 1
ATOM 2096 C C . TYR A 1 269 ? 14.405 2.401 -9.229 1.00 96.06 269 TYR A C 1
ATOM 2098 O O . TYR A 1 269 ? 14.911 3.452 -8.812 1.00 96.06 269 TYR A O 1
ATOM 2106 N N . PRO A 1 270 ? 13.326 1.858 -8.644 1.00 93.81 270 PRO A N 1
ATOM 2107 C CA . PRO A 1 270 ? 12.598 2.522 -7.570 1.00 93.81 270 PRO A CA 1
ATOM 2108 C C . PRO A 1 270 ? 13.380 2.504 -6.255 1.00 93.81 270 PRO A C 1
ATOM 2110 O O . PRO A 1 270 ? 14.236 1.647 -6.025 1.00 93.81 270 PRO A O 1
ATOM 2113 N N . ASN A 1 271 ? 13.110 3.453 -5.361 1.00 91.12 271 ASN A N 1
ATOM 2114 C CA . ASN A 1 271 ? 13.494 3.270 -3.959 1.00 91.12 271 ASN A CA 1
ATOM 2115 C C . ASN A 1 271 ? 12.601 2.204 -3.292 1.00 91.12 271 ASN A C 1
ATOM 2117 O O . ASN A 1 271 ? 11.650 1.702 -3.893 1.00 91.12 271 ASN A O 1
ATOM 2121 N N . GLN A 1 272 ? 12.891 1.851 -2.039 1.00 86.12 272 GLN A N 1
ATOM 2122 C CA . GLN A 1 272 ? 12.165 0.783 -1.351 1.00 86.12 272 GLN A CA 1
ATOM 2123 C C . GLN A 1 272 ? 10.655 1.070 -1.260 1.00 86.12 272 GLN A C 1
ATOM 2125 O O . GLN A 1 272 ? 9.843 0.210 -1.589 1.00 86.12 272 GLN A O 1
ATOM 2130 N N . HIS A 1 273 ? 10.257 2.288 -0.885 1.00 81.94 273 HIS A N 1
ATOM 2131 C CA . HIS A 1 273 ? 8.843 2.658 -0.787 1.00 81.94 273 HIS A CA 1
ATOM 2132 C C . HIS A 1 273 ? 8.122 2.540 -2.140 1.00 81.94 273 HIS A C 1
ATOM 2134 O O . HIS A 1 273 ? 7.020 2.000 -2.224 1.00 81.94 273 HIS A O 1
ATOM 2140 N N . GLU A 1 274 ? 8.757 3.001 -3.216 1.00 88.44 274 GLU A N 1
ATOM 2141 C CA . GLU A 1 274 ? 8.222 2.932 -4.575 1.00 88.44 274 GLU A CA 1
ATOM 2142 C C . GLU A 1 274 ? 8.122 1.492 -5.096 1.00 88.44 274 GLU A C 1
ATOM 2144 O O . GLU A 1 274 ? 7.125 1.134 -5.729 1.00 88.44 274 GLU A O 1
ATOM 2149 N N . LEU A 1 275 ? 9.121 0.659 -4.788 1.00 90.06 275 LEU A N 1
ATOM 2150 C CA . LEU A 1 275 ? 9.157 -0.766 -5.112 1.00 90.06 275 LEU A CA 1
ATOM 2151 C C . LEU A 1 275 ? 7.965 -1.487 -4.475 1.00 90.06 275 LEU A C 1
ATOM 2153 O O . LEU A 1 275 ? 7.229 -2.192 -5.167 1.00 90.06 275 LEU A O 1
ATOM 2157 N N . PHE A 1 276 ? 7.729 -1.263 -3.179 1.00 84.81 276 PHE A N 1
ATOM 2158 C CA . PHE A 1 276 ? 6.587 -1.853 -2.484 1.00 84.81 276 PHE A CA 1
ATOM 2159 C C . PHE A 1 276 ? 5.259 -1.318 -3.015 1.00 84.81 276 PHE A C 1
ATOM 2161 O O . PHE A 1 276 ? 4.381 -2.105 -3.350 1.00 84.81 276 PHE A O 1
ATOM 2168 N N . ALA A 1 277 ? 5.115 -0.002 -3.159 1.00 79.62 277 ALA A N 1
ATOM 2169 C CA . ALA A 1 277 ? 3.835 0.605 -3.511 1.00 79.62 277 ALA A CA 1
ATOM 2170 C C . ALA A 1 277 ? 3.358 0.288 -4.940 1.00 79.62 277 ALA A C 1
ATOM 2172 O O . ALA A 1 277 ? 2.155 0.121 -5.140 1.00 79.62 277 ALA A O 1
ATOM 2173 N N . TYR A 1 278 ? 4.264 0.231 -5.925 1.00 84.69 278 TYR A N 1
ATOM 2174 C CA . TYR A 1 278 ? 3.881 0.162 -7.344 1.00 84.69 278 TYR A CA 1
ATOM 2175 C C . TYR A 1 278 ? 4.245 -1.147 -8.038 1.00 84.69 278 TYR A C 1
ATOM 2177 O O . TYR A 1 278 ? 3.539 -1.557 -8.957 1.00 84.69 278 TYR A O 1
ATOM 2185 N N . LEU A 1 279 ? 5.322 -1.814 -7.619 1.00 89.38 279 LEU A N 1
ATOM 2186 C CA . LEU A 1 279 ? 5.679 -3.115 -8.177 1.00 89.38 279 LEU A CA 1
ATOM 2187 C C . LEU A 1 279 ? 5.045 -4.209 -7.322 1.00 89.38 279 LEU A C 1
ATOM 2189 O O . LEU A 1 279 ? 4.112 -4.877 -7.759 1.00 89.38 279 LEU A O 1
ATOM 2193 N N . LEU A 1 280 ? 5.472 -4.352 -6.069 1.00 85.38 280 LEU A N 1
ATOM 2194 C CA . LEU A 1 280 ? 5.069 -5.492 -5.246 1.00 85.38 280 LEU A CA 1
ATOM 2195 C C . LEU A 1 280 ? 3.589 -5.449 -4.851 1.00 85.38 280 LEU A C 1
ATOM 2197 O O . LEU A 1 280 ? 2.927 -6.480 -4.916 1.00 85.38 280 LEU A O 1
ATOM 2201 N N . PHE A 1 281 ? 3.038 -4.292 -4.489 1.00 76.44 281 PHE A N 1
ATOM 2202 C CA . PHE A 1 281 ? 1.628 -4.149 -4.088 1.00 76.44 281 PHE A CA 1
ATOM 2203 C C . PHE A 1 281 ? 0.761 -3.496 -5.172 1.00 76.44 281 PHE A C 1
ATOM 2205 O O . PHE A 1 281 ? -0.437 -3.310 -4.968 1.00 76.44 281 PHE A O 1
ATOM 2212 N N . GLY A 1 282 ? 1.357 -3.150 -6.318 1.00 77.88 282 GLY A N 1
ATOM 2213 C CA . GLY A 1 282 ? 0.681 -2.490 -7.433 1.00 77.88 282 GLY A CA 1
ATOM 2214 C C . GLY A 1 282 ? 0.124 -3.447 -8.489 1.00 77.88 282 GLY A C 1
ATOM 2215 O O . GLY A 1 282 ? 0.075 -4.665 -8.303 1.00 77.88 282 GLY A O 1
ATOM 2216 N N . SER A 1 283 ? -0.321 -2.871 -9.612 1.00 81.62 283 SER A N 1
ATOM 2217 C CA . SER A 1 283 ? -1.029 -3.590 -10.689 1.00 81.62 283 SER A CA 1
ATOM 2218 C C . SER A 1 283 ? -0.128 -4.386 -11.630 1.00 81.62 283 SER A C 1
ATOM 2220 O O . SER A 1 283 ? -0.627 -5.118 -12.487 1.00 81.62 283 SER A O 1
ATOM 2222 N N . VAL A 1 284 ? 1.189 -4.247 -11.481 1.00 88.56 284 VAL A N 1
ATOM 2223 C CA . VAL A 1 284 ? 2.177 -4.840 -12.379 1.00 88.56 284 VAL A CA 1
ATOM 2224 C C . VAL A 1 284 ? 2.100 -6.361 -12.342 1.00 88.56 284 VAL A C 1
ATOM 2226 O O . VAL A 1 284 ? 2.069 -6.975 -11.276 1.00 88.56 284 VAL A O 1
ATOM 2229 N N . ARG A 1 285 ? 2.062 -6.963 -13.532 1.00 88.19 285 ARG A N 1
ATOM 2230 C CA . ARG A 1 285 ? 2.043 -8.416 -13.728 1.00 88.19 285 ARG A CA 1
ATOM 2231 C C . ARG A 1 285 ? 3.395 -8.981 -14.125 1.00 88.19 285 ARG A C 1
ATOM 2233 O O . ARG A 1 285 ? 3.616 -10.172 -13.934 1.00 88.19 285 ARG A O 1
ATOM 2240 N N . HIS A 1 286 ? 4.269 -8.156 -14.694 1.00 94.19 286 HIS A N 1
ATOM 2241 C CA . HIS A 1 286 ? 5.615 -8.573 -15.053 1.00 94.19 286 HIS A CA 1
ATOM 2242 C C . HIS A 1 286 ? 6.610 -7.416 -14.962 1.00 94.19 286 HIS A C 1
ATOM 2244 O O . HIS A 1 286 ? 6.303 -6.295 -15.379 1.00 94.19 286 HIS A O 1
ATOM 2250 N N . VAL A 1 287 ? 7.809 -7.697 -14.455 1.00 97.12 287 VAL A N 1
ATOM 2251 C CA . VAL A 1 287 ? 8.906 -6.727 -14.351 1.00 97.12 287 VAL A CA 1
ATOM 2252 C C . VAL A 1 287 ? 10.082 -7.150 -15.227 1.00 97.12 287 VAL A C 1
ATOM 2254 O O . VAL A 1 287 ? 10.586 -8.258 -15.105 1.00 97.12 287 VAL A O 1
ATOM 2257 N N . VAL A 1 288 ? 10.566 -6.265 -16.093 1.00 97.94 288 VAL A N 1
ATOM 2258 C CA . VAL A 1 288 ? 11.764 -6.502 -16.910 1.00 97.94 288 VAL A CA 1
ATOM 2259 C C . VAL A 1 288 ? 12.886 -5.609 -16.405 1.00 97.94 2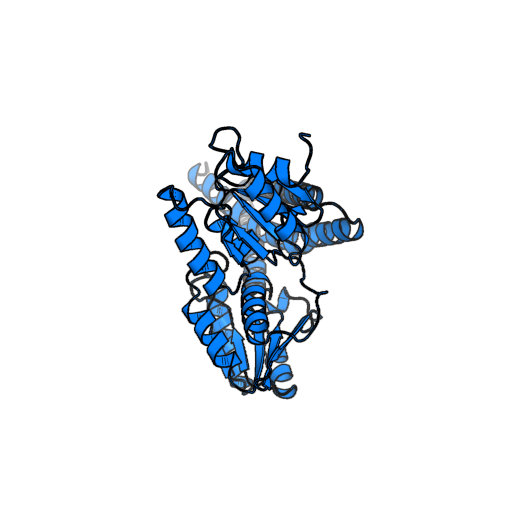88 VAL A C 1
ATOM 2261 O O . VAL A 1 288 ? 12.786 -4.390 -16.504 1.00 97.94 288 VAL A O 1
ATOM 2264 N N . LEU A 1 289 ? 13.947 -6.196 -15.849 1.00 97.94 289 LEU A N 1
ATOM 2265 C CA . LEU A 1 289 ? 15.089 -5.451 -15.315 1.00 97.94 289 LEU A CA 1
ATOM 2266 C C . LEU A 1 289 ? 16.169 -5.287 -16.391 1.00 97.94 289 LEU A C 1
ATOM 2268 O O . LEU A 1 289 ? 16.774 -6.271 -16.808 1.00 97.94 289 LEU A O 1
ATOM 2272 N N . LEU A 1 290 ? 16.444 -4.043 -16.791 1.00 97.38 290 LEU A N 1
ATOM 2273 C CA . LEU A 1 290 ? 17.473 -3.672 -17.775 1.00 97.38 290 LEU A CA 1
ATOM 2274 C C . LEU A 1 290 ? 18.829 -3.322 -17.141 1.00 97.38 290 LEU A C 1
ATOM 2276 O O . LEU A 1 290 ? 19.647 -2.631 -17.746 1.00 97.38 290 LEU A O 1
ATOM 2280 N N . LEU A 1 291 ? 19.046 -3.726 -15.891 1.00 95.56 291 LEU A N 1
ATOM 2281 C CA . LEU A 1 291 ? 20.223 -3.343 -15.115 1.00 95.56 291 LEU A CA 1
ATOM 2282 C C . LEU A 1 291 ? 21.470 -4.103 -15.596 1.00 95.56 291 LEU A C 1
ATOM 2284 O O . LEU A 1 291 ? 21.416 -5.309 -15.833 1.00 95.56 291 LEU A O 1
ATOM 2288 N N . ASP A 1 292 ? 22.599 -3.407 -15.711 1.00 92.25 292 ASP A N 1
ATOM 2289 C CA . ASP A 1 292 ? 23.881 -3.986 -16.115 1.00 92.25 292 ASP A CA 1
ATOM 2290 C C . ASP A 1 292 ? 24.704 -4.405 -14.874 1.00 92.25 292 ASP A C 1
ATOM 2292 O O . ASP A 1 292 ? 25.158 -3.544 -14.109 1.00 92.25 292 ASP A O 1
ATOM 2296 N N . PRO A 1 293 ? 24.946 -5.717 -14.666 1.00 91.38 293 PRO A N 1
ATOM 2297 C CA . PRO A 1 293 ? 25.677 -6.235 -13.506 1.00 91.38 293 PRO A CA 1
ATOM 2298 C C . PRO A 1 293 ? 27.168 -5.858 -13.489 1.00 91.38 293 PRO A C 1
ATOM 2300 O O . PRO A 1 293 ? 27.846 -6.070 -12.470 1.00 91.38 293 PRO A O 1
ATOM 2303 N N . ALA A 1 294 ? 27.698 -5.303 -14.586 1.00 90.50 294 ALA A N 1
ATOM 2304 C CA . ALA A 1 294 ? 29.047 -4.752 -14.628 1.00 90.50 294 ALA A CA 1
ATOM 2305 C C . ALA A 1 294 ? 29.201 -3.535 -13.698 1.00 90.50 294 ALA A C 1
ATOM 2307 O O . ALA A 1 294 ? 30.289 -3.315 -13.168 1.00 90.50 294 ALA A O 1
ATOM 2308 N N . PHE A 1 295 ? 28.120 -2.790 -13.428 1.00 90.88 295 PHE A N 1
ATOM 2309 C CA . PHE A 1 295 ? 28.145 -1.654 -12.506 1.00 90.88 295 PHE A CA 1
ATOM 2310 C C . PHE A 1 295 ? 27.856 -2.110 -11.064 1.00 90.88 295 PHE A C 1
ATOM 2312 O O . PHE A 1 295 ? 26.769 -2.634 -10.803 1.00 90.88 295 PHE A O 1
ATOM 2319 N N . PRO A 1 296 ? 28.760 -1.870 -10.089 1.00 91.31 296 PRO A N 1
ATOM 2320 C CA . PRO A 1 296 ? 28.590 -2.351 -8.712 1.00 91.31 296 PRO A CA 1
ATOM 2321 C C . PRO A 1 296 ? 27.278 -1.920 -8.045 1.00 91.31 296 PRO A C 1
ATOM 2323 O O . PRO A 1 296 ? 26.628 -2.726 -7.383 1.00 91.31 296 PRO A O 1
ATOM 2326 N N . GLN A 1 297 ? 26.846 -0.674 -8.268 1.00 91.69 297 GLN A N 1
ATOM 2327 C CA . GLN A 1 297 ? 25.578 -0.165 -7.736 1.00 91.69 297 GLN A CA 1
ATOM 2328 C C . GLN A 1 297 ? 24.374 -0.946 -8.285 1.00 91.69 297 GLN A C 1
ATOM 2330 O O . GLN A 1 297 ? 23.504 -1.366 -7.526 1.00 91.69 297 GLN A O 1
ATOM 2335 N N . GLN A 1 298 ? 24.349 -1.186 -9.598 1.00 93.88 298 GLN A N 1
ATOM 2336 C CA . GLN A 1 298 ? 23.262 -1.911 -10.255 1.00 93.88 298 GLN A CA 1
ATOM 2337 C C . GLN A 1 298 ? 23.263 -3.397 -9.889 1.00 93.88 298 GLN A C 1
ATOM 2339 O O . GLN A 1 298 ? 22.201 -4.003 -9.799 1.00 93.88 298 GLN A O 1
ATOM 2344 N N . ARG A 1 299 ? 24.433 -3.979 -9.602 1.00 93.94 299 ARG A N 1
ATOM 2345 C CA . ARG A 1 299 ? 24.542 -5.347 -9.080 1.00 93.94 299 ARG A CA 1
ATOM 2346 C C . ARG A 1 299 ? 23.860 -5.502 -7.720 1.00 93.94 299 ARG A C 1
ATOM 2348 O O . ARG A 1 299 ? 23.171 -6.494 -7.509 1.00 93.94 299 ARG A O 1
ATOM 2355 N N . GLY A 1 300 ? 24.027 -4.527 -6.821 1.00 93.31 300 GLY A N 1
ATOM 2356 C CA . GLY A 1 300 ? 23.329 -4.514 -5.530 1.00 93.31 300 GLY A CA 1
ATOM 2357 C C . GLY A 1 300 ? 21.808 -4.404 -5.685 1.00 93.31 300 GLY A C 1
ATOM 2358 O O . GLY A 1 300 ? 21.059 -5.080 -4.990 1.00 93.31 300 GLY A O 1
ATOM 2359 N N . TRP A 1 301 ? 21.349 -3.604 -6.646 1.00 95.25 301 TRP A N 1
ATOM 2360 C CA . TRP A 1 301 ? 19.928 -3.496 -6.986 1.00 95.25 301 TRP A CA 1
ATOM 2361 C C . TRP A 1 301 ? 19.364 -4.771 -7.612 1.00 95.25 301 TRP A C 1
ATOM 2363 O O . TRP A 1 301 ? 18.260 -5.183 -7.277 1.00 95.25 301 TRP A O 1
ATOM 2373 N N . LEU A 1 302 ? 20.123 -5.434 -8.485 1.00 94.75 302 LEU A N 1
ATOM 2374 C CA . LEU A 1 302 ? 19.732 -6.718 -9.063 1.00 94.75 302 LEU A CA 1
ATOM 2375 C C . LEU A 1 302 ? 19.542 -7.783 -7.982 1.00 94.75 302 LEU A C 1
ATOM 2377 O O . LEU A 1 302 ? 18.502 -8.434 -7.959 1.00 94.75 302 LEU A O 1
ATOM 2381 N N . SER A 1 303 ? 20.496 -7.929 -7.057 1.00 93.50 303 SER A N 1
ATOM 2382 C CA . SER A 1 303 ? 20.387 -8.930 -5.989 1.00 93.50 303 SER A CA 1
ATOM 2383 C C . SER A 1 303 ? 19.225 -8.641 -5.032 1.00 93.50 303 SER A C 1
ATOM 2385 O O . SER A 1 303 ? 1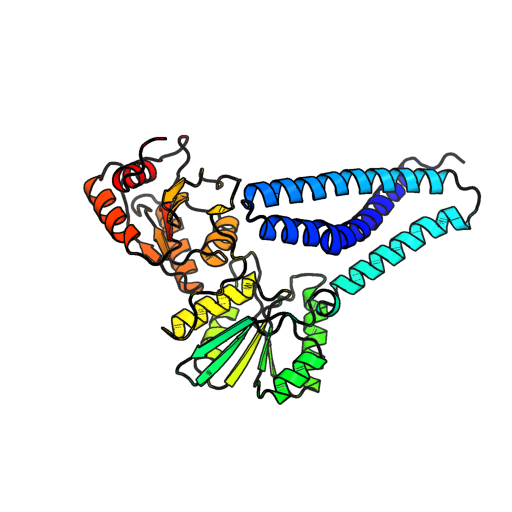8.513 -9.563 -4.628 1.00 93.50 303 SER A O 1
ATOM 2387 N N . GLU A 1 304 ? 18.987 -7.368 -4.707 1.00 93.12 304 GLU A N 1
ATOM 2388 C CA . GLU A 1 304 ? 17.827 -6.934 -3.929 1.00 93.12 304 GLU A CA 1
ATOM 2389 C C . GLU A 1 304 ? 16.509 -7.255 -4.649 1.00 93.12 304 GLU A C 1
ATOM 2391 O O . GLU A 1 304 ? 15.625 -7.885 -4.061 1.00 93.12 304 GLU A O 1
ATOM 2396 N N . ALA A 1 305 ? 16.383 -6.851 -5.915 1.00 93.94 305 ALA A N 1
ATOM 2397 C CA . ALA A 1 305 ? 15.177 -7.040 -6.708 1.00 93.94 305 ALA A CA 1
ATOM 2398 C C . ALA A 1 305 ? 14.880 -8.522 -6.945 1.00 93.94 305 ALA A C 1
ATOM 2400 O O . ALA A 1 305 ? 13.741 -8.940 -6.776 1.00 93.94 305 ALA A O 1
ATOM 2401 N N . GLU A 1 306 ? 15.887 -9.340 -7.258 1.00 94.12 306 GLU A N 1
ATOM 2402 C CA . GLU A 1 306 ? 15.720 -10.788 -7.393 1.00 94.12 306 GLU A CA 1
ATOM 2403 C C . GLU A 1 306 ? 15.196 -11.425 -6.110 1.00 94.12 306 GLU A C 1
ATOM 2405 O O . GLU A 1 306 ? 14.256 -12.222 -6.152 1.00 94.12 306 GLU A O 1
ATOM 2410 N N . ARG A 1 307 ? 15.791 -11.071 -4.964 1.00 92.88 307 ARG A N 1
ATOM 2411 C CA . ARG A 1 307 ? 15.361 -11.588 -3.665 1.00 92.88 307 ARG A CA 1
ATOM 2412 C C . ARG A 1 307 ? 13.900 -11.230 -3.408 1.00 92.88 307 ARG A C 1
ATOM 2414 O O . ARG A 1 307 ? 13.102 -12.121 -3.129 1.00 92.88 307 ARG A O 1
ATOM 2421 N N . LEU A 1 308 ? 13.544 -9.953 -3.549 1.00 90.31 308 LEU A N 1
ATOM 2422 C CA . LEU A 1 308 ? 12.191 -9.465 -3.284 1.00 90.31 308 LEU A CA 1
ATOM 2423 C C . LEU A 1 308 ? 11.172 -9.995 -4.301 1.00 90.31 308 LEU A C 1
ATOM 2425 O O . LEU A 1 308 ? 10.090 -10.425 -3.918 1.00 90.31 308 LEU A O 1
ATOM 2429 N N . PHE A 1 309 ? 11.482 -10.032 -5.593 1.00 93.12 309 PHE A N 1
ATOM 2430 C CA . PHE A 1 309 ? 10.536 -10.533 -6.589 1.00 93.12 309 PHE A CA 1
ATOM 2431 C C . PHE A 1 309 ? 10.256 -12.024 -6.425 1.00 93.12 309 PHE A C 1
ATOM 2433 O O . PHE A 1 309 ? 9.096 -12.425 -6.507 1.00 93.12 309 PHE A O 1
ATOM 2440 N N . ARG A 1 310 ? 11.263 -12.836 -6.082 1.00 89.62 310 ARG A N 1
ATOM 2441 C CA . ARG A 1 310 ? 11.039 -14.245 -5.719 1.00 89.62 310 ARG A CA 1
ATOM 2442 C C . ARG A 1 310 ? 10.228 -14.371 -4.431 1.00 89.62 310 ARG A C 1
ATOM 2444 O O . ARG A 1 310 ? 9.285 -15.155 -4.364 1.00 89.62 310 ARG A O 1
ATOM 2451 N N . GLU A 1 311 ? 10.567 -13.587 -3.413 1.00 84.75 311 GLU A N 1
ATOM 2452 C CA . GLU A 1 311 ? 9.886 -13.626 -2.119 1.00 84.75 311 GLU A CA 1
ATOM 2453 C C . GLU A 1 311 ? 8.395 -13.274 -2.236 1.00 84.75 311 GLU A C 1
ATOM 2455 O O . GLU A 1 311 ? 7.568 -13.958 -1.636 1.00 84.75 311 GLU A O 1
ATOM 2460 N N . TYR A 1 312 ? 8.044 -12.278 -3.050 1.00 84.88 312 TYR A N 1
ATOM 2461 C CA . TYR A 1 312 ? 6.674 -11.783 -3.235 1.00 84.88 312 TYR A CA 1
ATOM 2462 C C . TYR A 1 312 ? 5.971 -12.374 -4.470 1.00 84.88 312 TYR A C 1
ATOM 2464 O O . TYR A 1 312 ? 4.909 -11.882 -4.859 1.00 84.88 312 TYR A O 1
ATOM 2472 N N . ALA A 1 313 ? 6.561 -13.405 -5.091 1.00 87.25 313 ALA A N 1
ATOM 2473 C CA . ALA A 1 313 ? 6.062 -14.050 -6.308 1.00 87.25 313 ALA A CA 1
ATOM 2474 C C . ALA A 1 313 ? 5.702 -13.045 -7.423 1.00 87.25 313 ALA A C 1
ATOM 2476 O O . ALA A 1 313 ? 4.681 -13.171 -8.096 1.00 87.25 313 ALA A O 1
ATOM 2477 N N . MET A 1 314 ? 6.510 -11.994 -7.584 1.00 90.75 314 MET A N 1
ATOM 2478 C CA . MET A 1 314 ? 6.392 -11.056 -8.698 1.00 90.75 314 MET A CA 1
ATOM 2479 C C . MET A 1 314 ? 7.082 -11.663 -9.921 1.00 90.75 314 MET A C 1
ATOM 2481 O O . MET A 1 314 ? 8.294 -11.865 -9.861 1.00 90.75 314 MET A O 1
ATOM 2485 N N . PRO A 1 315 ? 6.379 -11.924 -11.036 1.00 92.50 315 PRO A N 1
ATOM 2486 C CA . PRO A 1 315 ? 7.026 -12.396 -12.253 1.00 92.50 315 PRO A CA 1
ATOM 2487 C C . PRO A 1 315 ? 8.020 -11.362 -12.785 1.00 92.50 315 PRO A C 1
ATOM 2489 O O . PRO A 1 315 ? 7.685 -10.182 -12.933 1.00 92.50 315 PRO A O 1
ATOM 2492 N N . PHE A 1 316 ? 9.241 -11.799 -13.086 1.00 96.38 316 PHE A N 1
ATOM 2493 C CA . PHE A 1 316 ? 10.271 -10.915 -13.612 1.00 96.38 316 PHE A CA 1
ATOM 2494 C C . PHE A 1 316 ? 11.244 -11.621 -14.558 1.00 96.38 316 PHE A C 1
ATOM 2496 O O . PHE A 1 316 ? 11.455 -12.830 -14.464 1.00 96.38 316 PHE A O 1
ATOM 2503 N N . THR A 1 317 ? 11.879 -10.840 -15.431 1.00 96.81 317 THR A N 1
ATOM 2504 C CA . THR A 1 317 ? 12.971 -11.275 -16.312 1.00 96.81 317 THR A CA 1
ATOM 2505 C C . THR A 1 317 ? 14.161 -10.333 -16.187 1.00 96.81 317 THR A C 1
ATOM 2507 O O . THR A 1 317 ? 14.000 -9.109 -16.174 1.00 96.81 317 THR A O 1
ATOM 2510 N N . LEU A 1 318 ? 15.363 -10.904 -16.139 1.00 96.44 318 LEU A N 1
ATOM 2511 C CA . LEU A 1 318 ? 16.618 -10.160 -16.174 1.00 96.44 318 LEU A CA 1
ATOM 2512 C C . LEU A 1 318 ? 17.074 -10.034 -17.623 1.00 96.44 318 LEU A C 1
ATOM 2514 O O . LEU A 1 318 ? 17.382 -11.035 -18.265 1.00 96.44 318 LEU A O 1
ATOM 2518 N N . GLU A 1 319 ? 17.123 -8.810 -18.130 1.00 96.38 319 GLU A N 1
ATOM 2519 C CA . GLU A 1 319 ? 17.514 -8.511 -19.506 1.00 96.38 319 GLU A CA 1
ATOM 2520 C C . GLU A 1 319 ? 18.578 -7.404 -19.502 1.00 96.38 319 GLU A C 1
ATOM 2522 O O . GLU A 1 319 ? 18.274 -6.266 -19.871 1.00 96.38 319 GLU A O 1
ATOM 2527 N N . PRO A 1 320 ? 19.820 -7.693 -19.050 1.00 94.69 320 PRO A N 1
ATOM 2528 C CA . PRO A 1 320 ? 20.870 -6.685 -18.964 1.00 94.69 320 PRO A CA 1
ATOM 2529 C C . PRO A 1 320 ? 21.055 -5.968 -20.300 1.00 94.69 320 PRO A C 1
ATOM 2531 O O . PRO A 1 320 ? 21.204 -6.608 -21.344 1.00 94.69 320 PRO A O 1
ATOM 2534 N N . LEU A 1 321 ? 21.055 -4.637 -20.266 1.00 94.19 321 LEU A N 1
ATOM 2535 C CA . LEU A 1 321 ? 21.193 -3.810 -21.457 1.00 94.19 321 LEU A CA 1
ATOM 2536 C C . LEU A 1 321 ? 22.265 -2.749 -21.230 1.00 94.19 321 LEU A C 1
ATOM 2538 O O . LEU A 1 321 ? 22.208 -1.978 -20.275 1.00 94.19 321 LEU A O 1
ATOM 2542 N N . ARG A 1 322 ? 23.229 -2.683 -22.149 1.00 91.06 322 ARG A N 1
ATOM 2543 C CA . ARG A 1 322 ? 24.258 -1.642 -22.167 1.00 91.06 322 ARG A CA 1
ATOM 2544 C C . ARG A 1 322 ? 23.821 -0.467 -23.027 1.00 91.06 322 ARG A C 1
ATOM 2546 O O . ARG A 1 322 ? 23.150 -0.628 -24.045 1.00 91.06 322 ARG A O 1
ATOM 2553 N N . GLY A 1 323 ? 24.234 0.734 -22.631 1.00 86.06 323 GLY A N 1
ATOM 2554 C CA . GLY A 1 323 ? 24.028 1.928 -23.442 1.00 86.06 323 GLY A CA 1
ATOM 2555 C C . GLY A 1 323 ? 24.696 1.780 -24.812 1.00 86.06 323 GLY A C 1
ATOM 2556 O O . GLY A 1 323 ? 25.899 1.551 -24.873 1.00 86.06 323 GLY A O 1
ATOM 2557 N N . GLY A 1 324 ? 23.923 1.927 -25.890 1.00 85.19 324 GLY A N 1
ATOM 2558 C CA . GLY A 1 324 ? 24.413 1.834 -27.272 1.00 85.19 324 GLY A CA 1
ATOM 2559 C C . GLY A 1 324 ? 24.174 0.489 -27.968 1.00 85.19 324 GLY A C 1
ATOM 2560 O O . GLY A 1 324 ? 24.358 0.413 -29.179 1.00 85.19 324 GLY A O 1
ATOM 2561 N N . ASP A 1 325 ? 23.704 -0.545 -27.263 1.00 93.12 325 ASP A N 1
ATOM 2562 C CA . ASP A 1 325 ? 23.377 -1.838 -27.877 1.00 93.12 325 ASP A CA 1
ATOM 2563 C C . ASP A 1 325 ? 21.952 -1.841 -28.461 1.00 93.12 325 ASP A C 1
ATOM 2565 O O . ASP A 1 325 ? 20.983 -2.304 -27.852 1.00 93.12 325 ASP A O 1
ATOM 2569 N N . ALA A 1 326 ? 21.813 -1.258 -29.653 1.00 93.06 326 ALA A N 1
ATOM 2570 C CA . ALA A 1 326 ? 20.523 -1.126 -30.330 1.00 93.06 326 ALA A CA 1
ATOM 2571 C C . ALA A 1 326 ? 19.916 -2.484 -30.729 1.00 93.06 326 ALA A C 1
ATOM 2573 O O . ALA A 1 326 ? 18.696 -2.656 -30.664 1.00 93.06 326 ALA A O 1
ATOM 2574 N N . ALA A 1 327 ? 20.752 -3.455 -31.112 1.00 94.88 327 ALA A N 1
ATOM 2575 C CA . ALA A 1 327 ? 20.301 -4.782 -31.521 1.00 94.88 327 ALA A CA 1
ATOM 2576 C C . ALA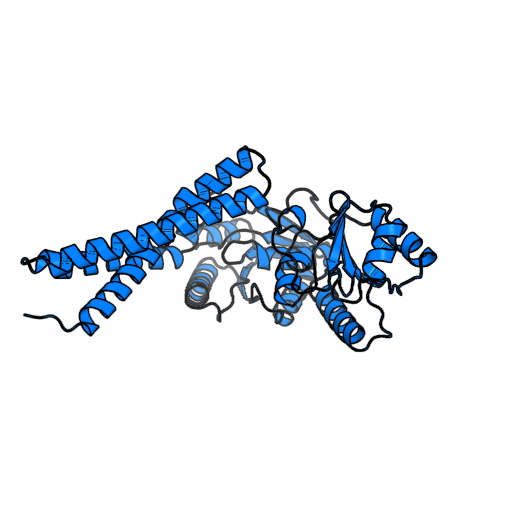 A 1 327 ? 19.669 -5.532 -30.341 1.00 94.88 327 ALA A C 1
ATOM 2578 O O . ALA A 1 327 ? 18.544 -6.034 -30.459 1.00 94.88 327 ALA A O 1
ATOM 2579 N N . ARG A 1 328 ? 20.339 -5.530 -29.178 1.00 96.44 328 ARG A N 1
ATOM 2580 C CA . ARG A 1 328 ? 19.796 -6.133 -27.958 1.00 96.44 328 ARG A CA 1
ATOM 2581 C C . ARG A 1 328 ? 18.567 -5.389 -27.454 1.00 96.44 328 ARG A C 1
ATOM 2583 O O . ARG A 1 328 ? 17.583 -6.025 -27.083 1.00 96.44 328 ARG A O 1
ATOM 2590 N N . ALA A 1 329 ? 18.572 -4.056 -27.490 1.00 96.25 329 ALA A N 1
ATOM 2591 C CA . ALA A 1 329 ? 17.405 -3.261 -27.111 1.00 96.25 329 ALA A CA 1
ATOM 2592 C C . ALA A 1 329 ? 16.162 -3.627 -27.948 1.00 96.25 329 ALA A C 1
ATOM 2594 O O . ALA A 1 329 ? 15.074 -3.783 -27.392 1.00 96.25 329 ALA A O 1
ATOM 2595 N N . ALA A 1 330 ? 16.321 -3.832 -29.263 1.00 95.88 330 ALA A N 1
ATOM 2596 C CA . ALA A 1 330 ? 15.234 -4.245 -30.155 1.00 95.88 330 ALA A CA 1
ATOM 2597 C C . ALA A 1 330 ? 14.736 -5.666 -29.862 1.00 95.88 330 ALA A C 1
ATOM 2599 O O . ALA A 1 330 ? 13.533 -5.927 -29.914 1.00 95.88 330 ALA A O 1
ATOM 2600 N N . GLU A 1 331 ? 15.639 -6.585 -29.522 1.00 97.19 331 GLU A N 1
ATOM 2601 C CA . GLU A 1 331 ? 15.280 -7.936 -29.089 1.00 97.19 331 GLU A CA 1
ATOM 2602 C C . GLU A 1 331 ? 14.438 -7.919 -27.807 1.00 97.19 331 GLU A C 1
ATOM 2604 O O . GLU A 1 331 ? 13.355 -8.511 -27.775 1.00 97.19 331 GLU A O 1
ATOM 2609 N N . ILE A 1 332 ? 14.887 -7.189 -26.781 1.00 97.56 332 ILE A N 1
ATOM 2610 C CA . ILE A 1 332 ? 14.165 -7.067 -25.509 1.00 97.56 332 ILE A CA 1
ATOM 2611 C C . ILE A 1 332 ? 12.808 -6.389 -25.738 1.00 97.56 332 ILE A C 1
ATOM 2613 O O . ILE A 1 332 ? 11.793 -6.855 -25.224 1.00 97.56 332 ILE A O 1
ATOM 2617 N N . ALA A 1 333 ? 12.748 -5.336 -26.559 1.00 96.75 333 ALA A N 1
ATOM 2618 C CA . ALA A 1 333 ? 11.497 -4.647 -26.873 1.00 96.75 333 ALA A CA 1
ATOM 2619 C C . ALA A 1 333 ? 10.461 -5.578 -27.528 1.00 96.75 333 ALA A C 1
ATOM 2621 O O . ALA A 1 333 ? 9.281 -5.527 -27.172 1.00 96.75 333 ALA A O 1
ATOM 2622 N N . ARG A 1 334 ? 10.886 -6.475 -28.434 1.00 96.06 334 ARG A N 1
ATOM 2623 C CA . ARG A 1 334 ? 10.001 -7.503 -29.015 1.00 96.06 334 ARG A CA 1
ATOM 2624 C C . ARG A 1 334 ? 9.462 -8.463 -27.955 1.00 96.06 334 ARG A C 1
ATOM 2626 O O . ARG A 1 334 ? 8.273 -8.769 -27.984 1.00 96.06 334 ARG A O 1
ATOM 2633 N N . ARG A 1 335 ? 10.297 -8.898 -27.004 1.00 96.31 335 ARG A N 1
ATOM 2634 C CA . ARG A 1 335 ? 9.863 -9.763 -25.890 1.00 96.31 335 ARG A CA 1
ATOM 2635 C C . ARG A 1 335 ? 8.865 -9.058 -24.979 1.00 96.31 335 ARG A C 1
ATOM 2637 O O . ARG A 1 335 ? 7.829 -9.628 -24.660 1.00 96.31 335 ARG A O 1
ATOM 2644 N N . VAL A 1 336 ? 9.124 -7.801 -24.617 1.00 96.75 336 VAL A N 1
ATOM 2645 C CA . VAL A 1 336 ? 8.240 -7.016 -23.738 1.00 96.75 336 VAL A CA 1
ATOM 2646 C C . VAL A 1 336 ? 6.817 -6.916 -24.294 1.00 96.75 336 VAL A C 1
ATOM 2648 O O . VAL A 1 336 ? 5.857 -6.991 -23.530 1.00 96.75 336 VAL A O 1
ATOM 2651 N N . ARG A 1 337 ? 6.659 -6.809 -25.618 1.00 94.38 337 ARG A N 1
ATOM 2652 C CA . ARG A 1 337 ? 5.345 -6.680 -26.274 1.00 94.38 337 ARG A CA 1
ATOM 2653 C C . ARG A 1 337 ? 4.420 -7.881 -26.070 1.00 94.38 337 ARG A C 1
ATOM 2655 O O . ARG A 1 337 ? 3.205 -7.692 -26.112 1.00 94.38 337 ARG A O 1
ATOM 2662 N N . VAL A 1 338 ? 4.973 -9.077 -25.856 1.00 95.25 338 VAL A N 1
ATOM 2663 C CA . VAL A 1 338 ? 4.202 -10.322 -25.686 1.00 95.25 338 VAL A CA 1
ATOM 2664 C C . VAL A 1 338 ? 4.006 -10.722 -24.220 1.00 95.25 338 VAL A C 1
ATOM 2666 O O . VAL A 1 338 ? 3.343 -11.719 -23.942 1.00 95.25 338 VAL A O 1
ATOM 2669 N N . LEU A 1 339 ? 4.560 -9.961 -23.270 1.00 93.50 339 LEU A N 1
ATOM 2670 C CA . LEU A 1 339 ? 4.423 -10.252 -21.843 1.00 93.50 339 LEU A CA 1
ATOM 2671 C C . LEU A 1 339 ? 3.020 -9.902 -21.304 1.00 93.50 339 LEU A C 1
ATOM 2673 O O . LEU A 1 339 ? 2.358 -8.990 -21.814 1.00 93.50 339 LEU A O 1
ATOM 2677 N N . PRO A 1 340 ? 2.567 -10.569 -20.222 1.00 88.62 340 PRO A N 1
ATOM 2678 C CA . PRO A 1 340 ? 1.308 -10.239 -19.558 1.00 88.62 340 PRO A CA 1
ATOM 2679 C C . PRO A 1 340 ? 1.294 -8.796 -19.027 1.00 88.62 340 PRO A C 1
ATOM 2681 O O . PRO A 1 340 ? 2.115 -8.424 -18.191 1.00 88.62 340 PRO A O 1
ATOM 2684 N N . ARG A 1 341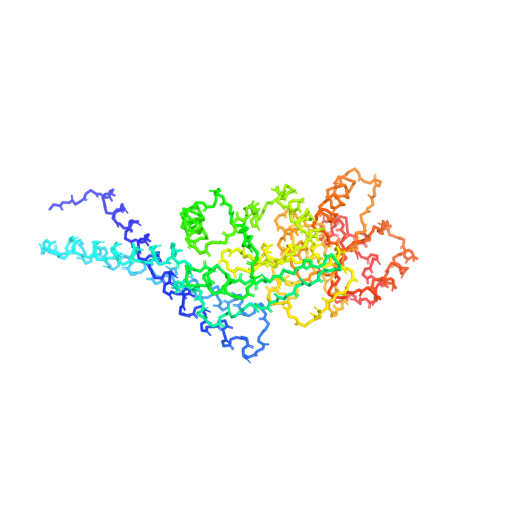 ? 0.329 -7.986 -19.478 1.00 89.38 341 ARG A N 1
ATOM 2685 C CA . ARG A 1 341 ? 0.169 -6.578 -19.064 1.00 89.38 341 ARG A CA 1
ATOM 2686 C C . ARG A 1 341 ? -0.618 -6.441 -17.749 1.00 89.38 341 ARG A C 1
ATOM 2688 O O . ARG A 1 341 ? -1.551 -7.220 -17.546 1.00 89.38 341 ARG A O 1
ATOM 2695 N N . PRO A 1 342 ? -0.348 -5.419 -16.910 1.00 91.88 342 PRO A N 1
ATOM 2696 C CA . PRO A 1 342 ? 0.644 -4.350 -17.098 1.00 91.88 342 PRO A CA 1
ATOM 2697 C C . PRO A 1 342 ? 2.104 -4.783 -16.878 1.00 91.88 342 PRO A C 1
ATOM 2699 O O . PRO A 1 342 ? 2.388 -5.545 -15.955 1.00 91.88 342 PRO A O 1
ATOM 2702 N N . VAL A 1 343 ? 3.024 -4.257 -17.693 1.00 94.94 343 VAL A N 1
ATOM 2703 C CA . VAL A 1 343 ? 4.471 -4.536 -17.634 1.00 94.94 343 VAL A CA 1
ATOM 2704 C C . VAL A 1 343 ? 5.242 -3.297 -17.179 1.00 94.94 343 VAL A C 1
ATOM 2706 O O . VAL A 1 343 ? 5.027 -2.199 -17.700 1.00 94.94 343 VAL A O 1
ATOM 2709 N N . ALA A 1 344 ? 6.172 -3.492 -16.244 1.00 96.81 344 ALA A N 1
ATOM 2710 C CA . ALA A 1 344 ? 7.152 -2.491 -15.835 1.00 96.81 344 ALA A CA 1
ATOM 2711 C C . ALA A 1 344 ? 8.531 -2.852 -16.396 1.00 96.81 344 ALA A C 1
ATOM 2713 O O . ALA A 1 344 ? 9.109 -3.867 -16.021 1.00 96.81 344 ALA A O 1
ATOM 2714 N N . VAL A 1 345 ? 9.079 -2.019 -17.268 1.00 97.56 345 VAL A N 1
ATOM 2715 C CA . VAL A 1 345 ? 10.470 -2.104 -17.709 1.00 97.56 345 VAL A CA 1
ATOM 2716 C C . VAL A 1 345 ? 11.292 -1.160 -16.843 1.00 97.56 345 VAL A C 1
ATOM 2718 O O . VAL A 1 345 ? 11.001 0.029 -16.774 1.00 97.56 345 VAL A O 1
ATOM 2721 N N . VAL A 1 346 ? 12.305 -1.680 -16.164 1.00 97.62 346 VAL A N 1
ATOM 2722 C CA . VAL A 1 346 ? 13.080 -0.951 -15.160 1.00 97.62 346 VAL A CA 1
ATOM 2723 C C . VAL A 1 346 ? 14.488 -0.711 -15.683 1.00 97.62 346 VAL A C 1
ATOM 2725 O O . VAL A 1 346 ? 15.255 -1.653 -15.871 1.00 97.62 346 VAL A O 1
ATOM 2728 N N . ALA A 1 347 ? 14.842 0.552 -15.890 1.00 96.69 347 ALA A N 1
ATOM 2729 C CA . ALA A 1 347 ? 16.213 0.983 -16.156 1.00 96.69 347 ALA A CA 1
ATOM 2730 C C . ALA A 1 347 ? 16.843 1.567 -14.884 1.00 96.69 347 ALA A C 1
ATOM 2732 O O . ALA A 1 347 ? 16.132 1.923 -13.953 1.00 96.69 347 ALA A O 1
ATOM 2733 N N . ALA A 1 348 ? 18.168 1.718 -14.830 1.00 94.69 348 ALA A N 1
ATOM 2734 C CA . ALA A 1 348 ? 18.827 2.334 -13.672 1.00 94.69 348 ALA A CA 1
ATOM 2735 C C . ALA A 1 348 ? 18.320 3.767 -13.413 1.00 94.69 348 ALA A C 1
ATOM 2737 O O . ALA A 1 348 ? 17.917 4.102 -12.299 1.00 94.69 348 ALA A O 1
ATOM 2738 N N . PHE A 1 349 ? 18.282 4.583 -14.469 1.00 94.31 349 PHE A N 1
ATOM 2739 C CA . PHE A 1 349 ? 17.820 5.966 -14.435 1.00 94.31 349 PHE A CA 1
ATOM 2740 C C . PHE A 1 349 ? 17.020 6.304 -15.692 1.00 94.31 349 PHE A C 1
ATOM 2742 O O . PHE A 1 349 ? 17.298 5.800 -16.782 1.00 94.31 349 PHE A O 1
ATOM 2749 N N . THR A 1 350 ? 16.059 7.208 -15.539 1.00 90.06 350 THR A N 1
ATOM 2750 C CA . THR A 1 350 ? 15.296 7.812 -16.644 1.00 90.06 350 THR A CA 1
ATOM 2751 C C . THR A 1 350 ? 15.411 9.338 -16.663 1.00 90.06 350 THR A C 1
ATOM 2753 O O . THR A 1 350 ? 14.896 9.975 -17.579 1.00 90.06 350 THR A O 1
ATOM 2756 N N . ASP A 1 351 ? 16.086 9.918 -15.668 1.00 84.81 351 ASP A N 1
ATOM 2757 C CA . ASP A 1 351 ? 16.376 11.346 -15.551 1.00 84.81 351 ASP A CA 1
ATOM 2758 C C . ASP A 1 351 ? 17.589 11.737 -16.398 1.00 84.81 351 ASP A C 1
ATOM 2760 O O . ASP A 1 351 ? 18.673 11.188 -16.207 1.00 84.81 351 ASP A O 1
ATOM 2764 N N . ALA A 1 352 ? 17.422 12.718 -17.288 1.00 73.38 352 ALA A N 1
ATOM 2765 C CA . ALA A 1 352 ? 18.469 13.219 -18.176 1.00 73.38 352 ALA A CA 1
ATOM 2766 C C . ALA A 1 352 ? 19.720 13.736 -17.441 1.00 73.38 352 ALA A C 1
ATOM 2768 O O . ALA A 1 352 ? 20.795 13.736 -18.037 1.00 73.38 352 ALA A O 1
ATOM 2769 N N . ALA A 1 353 ? 19.610 14.118 -16.162 1.00 68.62 353 ALA A N 1
ATOM 2770 C CA . ALA A 1 353 ? 20.754 14.507 -15.334 1.00 68.62 353 ALA A CA 1
ATOM 2771 C C . ALA A 1 353 ? 21.680 13.330 -14.949 1.00 68.62 353 ALA A C 1
ATOM 2773 O O . ALA A 1 353 ? 22.756 13.544 -14.390 1.00 68.62 353 ALA A O 1
ATOM 2774 N N . LYS A 1 354 ? 21.274 12.082 -15.218 1.00 82.19 354 LYS A N 1
ATOM 2775 C CA . LYS A 1 354 ? 22.003 10.845 -14.890 1.00 82.19 354 LYS A CA 1
ATOM 2776 C C . LYS A 1 354 ? 22.235 9.996 -16.147 1.00 82.19 354 LYS A C 1
ATOM 2778 O O . LYS A 1 354 ? 21.813 10.348 -17.249 1.00 82.19 354 LYS A O 1
ATOM 2783 N N . ASP A 1 355 ? 22.918 8.856 -16.008 1.00 85.50 355 ASP A N 1
ATOM 2784 C CA . ASP A 1 355 ? 23.165 7.954 -17.142 1.00 85.50 355 ASP A CA 1
ATOM 2785 C C . ASP A 1 355 ? 21.868 7.282 -17.632 1.00 85.50 355 ASP A C 1
ATOM 2787 O O . ASP A 1 355 ? 21.437 6.244 -17.132 1.00 85.50 355 ASP A O 1
ATOM 2791 N N . THR A 1 356 ? 21.252 7.891 -18.646 1.00 90.25 356 THR A N 1
ATOM 2792 C CA . THR A 1 356 ? 20.015 7.431 -19.301 1.00 90.25 356 THR A CA 1
ATOM 2793 C C . THR A 1 356 ? 20.262 6.644 -20.578 1.00 90.25 356 THR A C 1
ATOM 2795 O O . THR A 1 356 ? 19.318 6.395 -21.330 1.00 90.25 356 THR A O 1
ATOM 2798 N N . ARG A 1 357 ? 21.511 6.272 -20.896 1.00 92.56 357 ARG A N 1
ATOM 2799 C CA . ARG A 1 357 ? 21.824 5.630 -22.185 1.00 92.56 357 ARG A CA 1
ATOM 2800 C C . ARG A 1 357 ? 21.012 4.353 -22.405 1.00 92.56 357 ARG A C 1
ATOM 2802 O O . ARG A 1 357 ? 20.506 4.148 -23.503 1.00 92.56 357 ARG A O 1
ATOM 2809 N N . VAL A 1 358 ? 20.818 3.555 -21.355 1.00 93.44 358 VAL A N 1
ATOM 2810 C CA . VAL A 1 358 ? 19.990 2.336 -21.379 1.00 93.44 358 VAL A CA 1
ATOM 2811 C C . VAL A 1 358 ? 18.516 2.664 -21.637 1.00 93.44 358 VAL A C 1
ATOM 2813 O O . VAL A 1 358 ? 17.915 2.116 -22.557 1.00 93.44 358 VAL A O 1
ATOM 2816 N N . ALA A 1 359 ? 17.944 3.603 -20.875 1.00 93.62 359 ALA A N 1
ATOM 2817 C CA . ALA A 1 359 ? 16.547 4.015 -21.025 1.00 93.62 359 ALA A CA 1
ATOM 2818 C C . ALA A 1 359 ? 16.259 4.590 -22.424 1.00 93.62 359 ALA A C 1
ATOM 2820 O O . ALA A 1 359 ? 15.251 4.245 -23.039 1.00 93.62 359 ALA A O 1
ATOM 2821 N N . ARG A 1 360 ? 17.167 5.422 -22.955 1.00 92.62 360 ARG A N 1
ATOM 2822 C CA . ARG A 1 360 ? 17.063 5.991 -24.307 1.00 92.62 360 ARG A CA 1
ATOM 2823 C C . ARG A 1 360 ? 17.173 4.923 -25.391 1.00 92.62 360 ARG A C 1
ATOM 2825 O O . ARG A 1 360 ? 16.338 4.912 -26.291 1.00 92.62 360 ARG A O 1
ATOM 2832 N N . ALA A 1 361 ? 18.149 4.017 -25.286 1.00 92.88 361 ALA A N 1
ATOM 2833 C CA . ALA A 1 361 ? 18.314 2.917 -26.235 1.00 92.88 361 ALA A CA 1
ATOM 2834 C C . ALA A 1 361 ? 17.065 2.024 -26.276 1.00 92.88 361 ALA A C 1
ATOM 2836 O O . ALA A 1 361 ? 16.549 1.734 -27.354 1.00 92.88 361 ALA A O 1
ATOM 2837 N N . PHE A 1 362 ? 16.524 1.661 -25.107 1.00 95.62 362 PHE A N 1
ATOM 2838 C CA . PHE A 1 362 ? 15.309 0.857 -25.026 1.00 95.62 362 PHE A CA 1
ATOM 2839 C C . PHE A 1 362 ? 14.081 1.586 -25.584 1.00 95.62 362 PHE A C 1
ATOM 2841 O O . PHE A 1 362 ? 13.337 1.011 -26.374 1.00 95.62 362 PHE A O 1
ATOM 2848 N N . ARG A 1 363 ? 13.876 2.863 -25.229 1.00 93.81 363 ARG A N 1
ATOM 2849 C CA . ARG A 1 363 ? 12.752 3.665 -25.741 1.00 93.81 363 ARG A CA 1
ATOM 2850 C C . ARG A 1 363 ? 12.782 3.783 -27.267 1.00 93.81 363 ARG A C 1
ATOM 2852 O O . ARG A 1 363 ? 11.746 3.594 -27.904 1.00 93.81 363 ARG A O 1
ATOM 2859 N N . ALA A 1 364 ? 13.957 4.064 -27.834 1.00 92.25 364 ALA A N 1
ATOM 2860 C CA . ALA A 1 364 ? 14.146 4.141 -29.280 1.00 92.25 364 ALA A CA 1
ATOM 2861 C C . ALA A 1 364 ? 13.815 2.799 -29.949 1.00 92.25 364 ALA A C 1
ATOM 2863 O O . ALA A 1 364 ? 13.037 2.756 -30.899 1.00 92.25 364 ALA A O 1
ATOM 2864 N N . ALA A 1 365 ? 14.323 1.695 -29.396 1.00 94.12 365 ALA A N 1
ATOM 2865 C CA . ALA A 1 365 ? 14.070 0.354 -29.909 1.00 94.12 365 ALA A CA 1
ATOM 2866 C C . ALA A 1 365 ? 12.607 -0.105 -29.759 1.00 94.12 365 ALA A C 1
ATOM 2868 O O . ALA A 1 365 ? 12.109 -0.870 -30.584 1.00 94.12 365 ALA A O 1
ATOM 2869 N N . TYR A 1 366 ? 11.894 0.375 -28.735 1.00 93.81 366 TYR A N 1
ATOM 2870 C CA . TYR A 1 366 ? 10.467 0.101 -28.564 1.00 93.81 366 TYR A CA 1
ATOM 2871 C C . TYR A 1 366 ? 9.605 0.829 -29.609 1.00 93.81 366 TYR A C 1
ATOM 2873 O O . TYR A 1 366 ? 8.471 0.416 -29.840 1.00 93.81 366 TYR A O 1
ATOM 2881 N N . GLY A 1 367 ? 10.126 1.860 -30.283 1.00 87.88 367 GLY A N 1
ATOM 2882 C CA . GLY A 1 367 ? 9.409 2.607 -31.323 1.00 87.88 367 GLY A CA 1
ATOM 2883 C C . GLY A 1 367 ? 8.573 3.769 -30.787 1.00 87.88 367 GLY A C 1
ATOM 2884 O O . GLY A 1 367 ? 7.603 4.180 -31.418 1.00 87.88 367 GLY A O 1
ATOM 2885 N N . VAL A 1 368 ? 8.924 4.299 -29.613 1.00 77.12 368 VAL A N 1
ATOM 2886 C CA . VAL A 1 368 ? 8.290 5.504 -29.067 1.00 77.12 368 VAL A CA 1
ATOM 2887 C C . VAL A 1 368 ? 9.094 6.701 -29.549 1.00 77.12 368 VAL A C 1
ATOM 2889 O O . VAL A 1 368 ? 10.195 6.944 -29.050 1.00 77.12 368 VAL A O 1
ATOM 2892 N N . GLY A 1 369 ? 8.552 7.441 -30.518 1.00 54.72 369 GLY A N 1
ATOM 2893 C CA . GLY A 1 369 ? 9.158 8.684 -30.992 1.00 54.72 369 GLY A CA 1
ATOM 2894 C C . GLY A 1 369 ? 9.489 9.633 -29.835 1.00 54.72 369 GLY A C 1
ATOM 2895 O O . GLY A 1 369 ? 8.844 9.623 -28.777 1.00 54.72 369 GLY A O 1
ATOM 2896 N N . THR A 1 370 ? 10.532 10.440 -30.008 1.00 48.19 370 THR A N 1
ATOM 2897 C CA . THR A 1 370 ? 10.812 11.591 -29.144 1.00 48.19 370 THR A CA 1
ATOM 2898 C C . THR A 1 370 ? 9.658 12.585 -29.271 1.00 48.19 370 THR A C 1
ATOM 2900 O O . THR A 1 370 ? 9.671 13.422 -30.166 1.00 48.19 370 THR A O 1
ATOM 2903 N N . GLN A 1 371 ? 8.623 12.425 -28.440 1.00 37.38 371 GLN A N 1
ATOM 2904 C CA . GLN A 1 371 ? 7.785 13.546 -28.017 1.00 37.38 371 GLN A CA 1
ATOM 2905 C C . GLN A 1 371 ? 8.598 14.451 -27.108 1.00 37.38 371 GLN A C 1
ATOM 2907 O O . GLN A 1 371 ? 9.334 13.875 -26.259 1.00 37.38 371 GLN A O 1
#

pLDDT: mean 85.42, std 13.53, range [35.12, 98.12]